Protein AF-0000000068181975 (afdb_homodimer)

Solvent-accessible surface area (backbone atoms only — not comparable to full-atom values): 15199 Å² total; per-residue (Å²): 90,36,29,46,34,54,64,49,58,54,38,69,69,38,95,75,46,58,63,50,40,53,53,47,54,70,70,46,64,70,88,37,48,29,32,37,22,67,40,51,20,50,53,52,24,56,45,62,68,45,66,89,53,69,68,34,52,51,50,52,51,51,52,49,44,42,51,65,58,80,29,51,95,26,59,44,53,44,32,65,66,21,18,56,40,22,18,51,39,43,36,54,27,42,74,73,74,51,67,51,55,70,67,58,33,44,53,49,12,41,25,39,66,67,71,19,28,38,32,32,81,60,59,79,74,52,60,90,57,80,54,54,75,40,42,45,76,63,64,66,70,77,123,93,35,28,46,34,53,63,49,58,52,38,69,70,38,95,75,48,59,63,51,39,53,51,48,54,70,70,46,64,70,89,38,49,28,32,37,21,66,41,52,20,51,52,53,23,56,46,61,69,44,65,90,51,70,65,34,52,52,50,52,51,51,52,50,44,42,51,65,57,80,28,49,95,26,60,44,55,45,31,63,64,21,18,56,40,20,18,51,40,42,35,53,28,43,73,72,75,51,67,53,56,68,67,60,33,46,53,50,12,42,25,41,65,68,71,18,27,38,33,30,80,61,60,80,74,53,62,90,58,79,54,54,76,40,41,45,76,64,66,66,71,76,123

Foldseek 3Di:
DEEEALVLVVQVLDPDHDPLSVVLVVPDDLVQYAYEVLSLVVQLVVLVPDDDDDVSVVSNVVSVCCDVPSCPVRYFYQDPQLVVLLVVQQVVCVVVPRGADSSLSSRLSRCVSVQHAYEDCCVVRCPPSPHHYDDSNPPPPPD/DEEEALVLVVQVLDPDHDPLSVVLVVVDDLVQYAYEVLSLVVQLVVLVVDDDDDVSVVSNVVSVCCDVPSCPVRYFYQDPQLVVLLVVQQVVCVVVPRGADSSLSSRLSRCVSVQHAYEDCCVVRCPPSPHHYDDSNPPPPPD

pLDDT: mean 95.95, std 9.97, range [30.89, 98.94]

Secondary structure (DSSP, 8-state):
-EEEPHHHHHHHTSSS--HHHHHHHHTS-GGGEEEEHHHHHHHHHHHHTSPSSHHHHHHHHHHHHIIIIITTT-EE-B-HHHHHHHHHHHHHHHHTT----HHHHHHHHHHHHTT-EEE-S-GGGGTTSS--EE-TTT-----/-EEEPHHHHHHHTSSS--HHHHHHHHTS-GGGEEEEHHHHHHHHHHHHTSPSSHHHHHHHHHHHHIIIIITTT-EE-B-HHHHHHHHHHHHHHHHTT----HHHHHHHHHHHHTT-EEE-S-GGGGTTSS--EE-TTT-----

Radius of gyration: 20.16 Å; Cα contacts (8 Å, |Δi|>4): 461; chains: 2; bounding box: 39×73×45 Å

Organism: Nitrosomonas europaea (strain ATCC 19718 / CIP 103999 / KCTC 2705 / NBRC 14298) (NCBI:txid228410)

Nearest PDB structures (foldseek):
  2h1o-assembly1_A  TM=9.205E-01  e=4.846E-13  Neisseria gonorrhoeae
  2h1c-assembly1_A  TM=8.789E-01  e=8.574E-12  Neisseria gonorrhoeae
  5ecw-assembly1_A  TM=8.690E-01  e=8.539E-08  Shigella flexneri
  5ecw-assembly1_B  TM=8.180E-01  e=2.454E-07  Shigella flexneri
  3dbo-assembly1_B  TM=7.583E-01  e=5.176E-06  Mycobacterium tuberculosis H37Rv

InterPro domains:
  IPR002716 PIN domain [PF01850] (2-122)
  IPR022907 VapC family [MF_00265] (2-136)
  IPR029060 PIN-like domain supe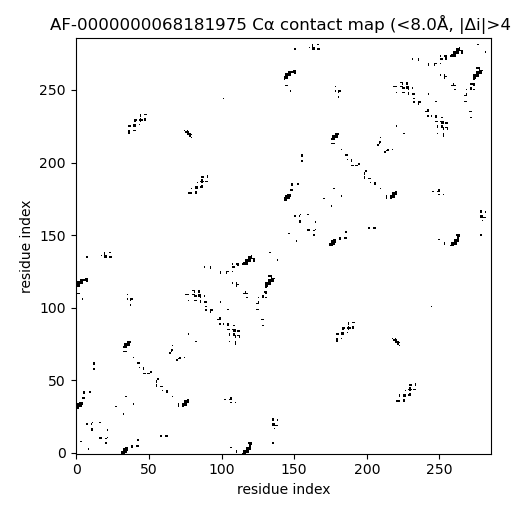rfamily [SSF88723] (1-137)
  IPR050556 Type II toxin-antitoxin system RNase [PTHR33653] (1-133)

Sequence (286 aa):
MIVLDTNVLSEILRPVPDTQVLVWLAAQPRSVLFTTTVTRAELFYGVRLLPDGQRQTALLDAIQSIFDQDLAGHVLNFDSTAADTYAKIAASRKAVGKPISQFDAMIAAMAKSKGASLATRNLKDFVDCGIDLVNPWSTSYLKMIVLDTNVLSEILRPVPDTQVLVWLAAQPRSVLFTTTVTRAELFYGVRLLPDGQRQTALLDAIQSIFDQDLAGHVLNFDSTAADTYAKIAASRKAVGKPISQFDAMIAAMAKSKGASLATRNLKDFVDCGIDLVNPWSTSYLK

Structure (mmCIF, N/CA/C/O backbone):
data_AF-0000000068181975-model_v1
#
loop_
_entity.id
_entity.type
_entity.pdbx_description
1 polymer 'Ribonuclease VapC'
#
loop_
_atom_site.group_PDB
_atom_site.id
_atom_site.type_symbol
_atom_site.label_atom_id
_atom_site.label_alt_id
_atom_site.label_comp_id
_atom_site.label_asym_id
_atom_site.label_entity_id
_atom_site.label_seq_id
_atom_site.pdbx_PDB_ins_code
_atom_site.Cartn_x
_atom_site.Cartn_y
_atom_site.Cartn_z
_atom_site.occupancy
_atom_site.B_iso_or_equiv
_atom_site.auth_seq_id
_atom_site.auth_comp_id
_atom_site.auth_asym_id
_atom_site.auth_atom_id
_atom_site.pdbx_PDB_model_num
ATOM 1 N N . MET A 1 1 ? 0.29 19.672 -8.758 1 98 1 MET A N 1
ATOM 2 C CA . MET A 1 1 ? -0.287 18.781 -7.754 1 98 1 MET A CA 1
ATOM 3 C C . MET A 1 1 ? 0.694 18.531 -6.609 1 98 1 MET A C 1
ATOM 5 O O . MET A 1 1 ? 1.892 18.359 -6.84 1 98 1 MET A O 1
ATOM 9 N N . ILE A 1 2 ? 0.26 18.641 -5.402 1 98.69 2 ILE A N 1
ATOM 10 C CA . ILE A 1 2 ? 1.058 18.375 -4.211 1 98.69 2 ILE A CA 1
ATOM 11 C C . ILE A 1 2 ? 0.396 17.266 -3.381 1 98.69 2 ILE A C 1
ATOM 13 O O . ILE A 1 2 ? -0.771 17.391 -3 1 98.69 2 ILE A O 1
ATOM 17 N N . VAL A 1 3 ? 1.141 16.203 -3.145 1 98.88 3 VAL A N 1
ATOM 18 C CA . VAL A 1 3 ? 0.652 15.117 -2.301 1 98.88 3 VAL A CA 1
ATOM 19 C C . VAL A 1 3 ? 1.068 15.359 -0.852 1 98.88 3 VAL A C 1
ATOM 21 O O . VAL A 1 3 ? 2.25 15.57 -0.565 1 98.88 3 VAL A O 1
ATOM 24 N N . LEU A 1 4 ? 0.107 15.406 0.006 1 98.81 4 LEU A N 1
ATOM 25 C CA . LEU A 1 4 ? 0.347 15.594 1.432 1 98.81 4 LEU A CA 1
ATOM 26 C C . LEU A 1 4 ? 0.679 14.273 2.109 1 98.81 4 LEU A C 1
ATOM 28 O O . LEU A 1 4 ? -0.136 13.344 2.105 1 98.81 4 LEU A O 1
ATOM 32 N N . ASP A 1 5 ? 1.827 14.172 2.705 1 98.5 5 ASP A N 1
ATOM 33 C CA . ASP A 1 5 ? 2.266 13 3.449 1 98.5 5 ASP A CA 1
ATOM 34 C C . ASP A 1 5 ? 1.549 12.898 4.793 1 98.5 5 ASP A C 1
ATOM 36 O O . ASP A 1 5 ? 0.833 13.82 5.191 1 98.5 5 ASP A O 1
ATOM 40 N N . THR A 1 6 ? 1.765 11.836 5.461 1 98.25 6 THR A N 1
ATOM 41 C CA . THR A 1 6 ? 1.071 11.539 6.711 1 98.25 6 THR A CA 1
ATOM 42 C C . THR A 1 6 ? 1.384 12.586 7.77 1 98.25 6 THR A C 1
ATOM 44 O O . THR A 1 6 ? 0.488 13.047 8.477 1 98.25 6 THR A O 1
ATOM 47 N N . ASN A 1 7 ? 2.604 12.984 7.859 1 97.62 7 ASN A N 1
ATOM 48 C CA . ASN A 1 7 ? 2.98 13.93 8.906 1 97.62 7 ASN A CA 1
ATOM 49 C C . ASN A 1 7 ? 2.295 15.281 8.711 1 97.62 7 ASN A C 1
ATOM 51 O O . ASN A 1 7 ? 2.01 15.984 9.68 1 97.62 7 ASN A O 1
ATOM 55 N N . VAL A 1 8 ? 2.053 15.688 7.488 1 98.19 8 VAL A N 1
ATOM 56 C CA . VAL A 1 8 ? 1.392 16.969 7.23 1 98.19 8 VAL A CA 1
ATOM 57 C C . VAL A 1 8 ? -0.053 16.906 7.723 1 9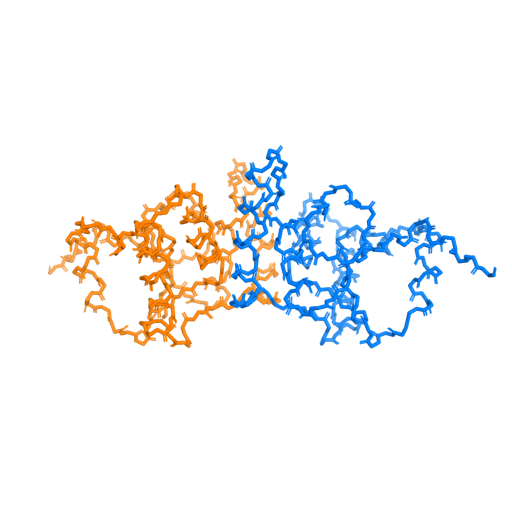8.19 8 VAL A C 1
ATOM 59 O O . VAL A 1 8 ? -0.508 17.797 8.438 1 98.19 8 VAL A O 1
ATOM 62 N N . LEU A 1 9 ? -0.79 15.867 7.371 1 98.38 9 LEU A N 1
ATOM 63 C CA . LEU A 1 9 ? -2.18 15.727 7.797 1 98.38 9 LEU A CA 1
ATOM 64 C C . LEU A 1 9 ? -2.268 15.523 9.305 1 98.38 9 LEU A C 1
ATOM 66 O O . LEU A 1 9 ? -3.182 16.047 9.953 1 98.38 9 LEU A O 1
ATOM 70 N N . SER A 1 10 ? -1.327 14.766 9.828 1 97.94 10 SER A N 1
ATOM 71 C CA . SER A 1 10 ? -1.303 14.562 11.273 1 97.94 10 SER A CA 1
ATOM 72 C C . SER A 1 10 ? -1.101 15.883 12.008 1 97.94 10 SER A C 1
ATOM 74 O O . SER A 1 10 ? -1.631 16.078 13.109 1 97.94 10 SER A O 1
ATOM 76 N N . GLU A 1 11 ? -0.29 16.75 11.414 1 97.62 11 GLU A N 1
ATOM 77 C CA . GLU A 1 11 ? -0.036 18.031 12.039 1 97.62 11 GLU A CA 1
ATOM 78 C C . GLU A 1 11 ? -1.325 18.844 12.188 1 97.62 11 GLU A C 1
ATOM 80 O O . GLU A 1 11 ? -1.564 19.453 13.234 1 97.62 11 GLU A O 1
ATOM 85 N N . ILE A 1 12 ? -2.184 18.812 11.18 1 95.56 12 ILE A N 1
ATOM 86 C CA . ILE A 1 12 ? -3.426 19.578 11.18 1 95.56 12 ILE A CA 1
ATOM 87 C C . ILE A 1 12 ? -4.363 19.047 12.258 1 95.56 12 ILE A C 1
ATOM 89 O O . ILE A 1 12 ? -5.207 19.781 12.773 1 95.56 12 ILE A O 1
ATOM 93 N N . LEU A 1 13 ? -4.215 17.75 12.656 1 95.94 13 LEU A N 1
ATOM 94 C CA . LEU A 1 13 ? -5.098 17.094 13.602 1 95.94 13 LEU A CA 1
ATOM 95 C C . LEU A 1 13 ? -4.648 17.359 15.039 1 95.94 13 LEU A C 1
ATOM 97 O O . LEU A 1 13 ? -5.355 17.016 15.984 1 95.94 13 LEU A O 1
ATOM 101 N N . ARG A 1 14 ? -3.531 18.016 15.156 1 95.94 14 ARG A N 1
ATOM 102 C CA . ARG A 1 14 ? -3.051 18.328 16.5 1 95.94 14 ARG A CA 1
ATOM 103 C C . ARG A 1 14 ? -3.908 19.406 17.156 1 95.94 14 ARG A C 1
ATOM 105 O O . ARG A 1 14 ? -4.441 20.281 16.469 1 95.94 14 ARG A O 1
ATOM 112 N N . PRO A 1 15 ? -3.934 19.359 18.484 1 95.06 15 PRO A N 1
ATOM 113 C CA . PRO A 1 15 ? -4.672 20.422 19.188 1 95.06 15 PRO A CA 1
ATOM 114 C C . PRO A 1 15 ? -4.137 21.812 18.875 1 95.06 15 PRO A C 1
ATOM 116 O O . PRO A 1 15 ? -4.914 22.75 18.719 1 95.06 15 PRO A O 1
ATOM 119 N N . VAL A 1 16 ? -2.83 21.891 18.797 1 97.12 16 VAL A N 1
ATOM 120 C CA . VAL A 1 16 ? -2.148 23.125 18.406 1 97.12 16 VAL A CA 1
ATOM 121 C C . VAL A 1 16 ? -1.185 22.859 17.266 1 97.12 16 VAL A C 1
ATOM 123 O O . VAL A 1 16 ? -0.009 22.547 17.484 1 97.12 16 VAL A O 1
ATOM 126 N N . PRO A 1 17 ? -1.681 23.031 16.094 1 97.69 17 PRO A N 1
ATOM 127 C CA . PRO A 1 17 ? -0.835 22.734 14.938 1 97.69 17 PRO A CA 1
ATOM 128 C C . PRO A 1 17 ? 0.291 23.75 14.766 1 97.69 17 PRO A C 1
ATOM 130 O O . PRO A 1 17 ? 0.192 24.891 15.25 1 97.69 17 PRO A O 1
ATOM 133 N N . ASP A 1 18 ? 1.298 23.359 14.156 1 97.69 18 ASP A N 1
ATOM 134 C CA . ASP A 1 18 ? 2.41 24.25 13.82 1 97.69 18 ASP A CA 1
ATOM 135 C C . ASP A 1 18 ? 1.952 25.391 12.906 1 97.69 18 ASP A C 1
ATOM 137 O O . ASP A 1 18 ? 1.333 25.141 11.875 1 97.69 18 ASP A O 1
ATOM 141 N N . THR A 1 19 ? 2.271 26.562 13.219 1 96.31 19 THR A N 1
ATOM 142 C CA . THR A 1 19 ? 1.793 27.75 12.508 1 96.31 19 THR A CA 1
ATOM 143 C C . THR A 1 19 ? 2.357 27.781 11.086 1 96.31 19 THR A C 1
ATOM 145 O O . THR A 1 19 ? 1.671 28.203 10.156 1 96.31 19 THR A O 1
ATOM 148 N N . GLN A 1 20 ? 3.559 27.391 10.898 1 96.44 20 GLN A N 1
ATOM 149 C CA . GLN A 1 20 ? 4.18 27.406 9.578 1 96.44 20 GLN A CA 1
ATOM 150 C C . GLN A 1 20 ? 3.453 26.453 8.617 1 96.44 20 GLN A C 1
ATOM 152 O O . GLN A 1 20 ? 3.271 26.781 7.445 1 96.44 20 GLN A O 1
ATOM 157 N N . VAL A 1 21 ? 3.078 25.312 9.125 1 97.94 21 VAL A N 1
ATOM 158 C CA . VAL A 1 21 ? 2.357 24.344 8.312 1 97.94 21 VAL A CA 1
ATOM 159 C C . VAL A 1 21 ? 1.005 24.922 7.898 1 97.94 21 VAL A C 1
ATOM 161 O O . VAL A 1 21 ? 0.606 24.812 6.734 1 97.94 21 VAL A O 1
ATOM 164 N N . LEU A 1 22 ? 0.313 25.547 8.859 1 96.81 22 LEU A N 1
ATOM 165 C CA . LEU A 1 22 ? -0.994 26.125 8.57 1 96.81 22 LEU A CA 1
ATOM 166 C C . LEU A 1 22 ? -0.879 27.234 7.52 1 96.81 22 LEU A C 1
ATOM 168 O O . LEU A 1 22 ? -1.7 27.312 6.605 1 96.81 22 LEU A O 1
ATOM 172 N N . VAL A 1 23 ? 0.101 28.062 7.672 1 96.25 23 VAL A N 1
ATOM 173 C CA . VAL A 1 23 ? 0.326 29.156 6.734 1 96.25 23 VAL A CA 1
ATOM 174 C C . VAL A 1 23 ? 0.633 28.594 5.348 1 96.25 23 VAL A C 1
ATOM 176 O O . VAL A 1 23 ? 0.091 29.062 4.348 1 96.25 23 VAL A O 1
ATOM 179 N N . TRP A 1 24 ? 1.482 27.609 5.309 1 97.31 24 TRP A N 1
ATOM 180 C CA . TRP A 1 24 ? 1.849 27 4.035 1 97.31 24 TRP A CA 1
ATOM 181 C C . TRP A 1 24 ? 0.626 26.391 3.35 1 97.31 24 TRP A C 1
ATOM 183 O O . TRP A 1 24 ? 0.418 26.594 2.15 1 97.31 24 TRP A O 1
ATOM 193 N N . LEU A 1 25 ? -0.158 25.672 4.121 1 97.06 25 LEU A N 1
ATOM 194 C CA . LEU A 1 25 ? -1.354 25.047 3.568 1 97.06 25 LEU A CA 1
ATOM 195 C C . LEU A 1 25 ? -2.326 26.094 3.041 1 97.06 25 LEU A C 1
ATOM 197 O O . LEU A 1 25 ? -2.904 25.922 1.966 1 97.06 25 LEU A O 1
ATOM 201 N N . ALA A 1 26 ? -2.471 27.156 3.785 1 95.75 26 ALA A N 1
ATOM 202 C CA . ALA A 1 26 ? -3.42 28.203 3.43 1 95.75 26 ALA A CA 1
ATOM 203 C C . ALA A 1 26 ? -2.998 28.906 2.145 1 95.75 26 ALA A C 1
ATOM 205 O O . ALA A 1 26 ? -3.832 29.5 1.451 1 95.75 26 ALA A O 1
ATOM 206 N N . ALA A 1 27 ? -1.752 28.812 1.861 1 96.19 27 ALA A N 1
ATOM 207 C CA . ALA A 1 27 ? -1.213 29.484 0.686 1 96.19 27 ALA A CA 1
ATOM 208 C C . ALA A 1 27 ? -1.429 28.656 -0.576 1 96.19 27 ALA A C 1
ATOM 210 O O . ALA A 1 27 ? -1.242 29.156 -1.69 1 96.19 27 ALA A O 1
ATOM 211 N N . GLN A 1 28 ? -1.795 27.375 -0.428 1 97.19 28 GLN A N 1
ATOM 212 C CA . GLN A 1 28 ? -2.006 26.516 -1.581 1 97.19 28 GLN A CA 1
ATOM 213 C C . GLN A 1 28 ? -3.463 26.531 -2.033 1 97.19 28 GLN A C 1
ATOM 215 O O . GLN A 1 28 ? -4.375 26.484 -1.208 1 97.19 28 GLN A O 1
ATOM 220 N N . PRO A 1 29 ? -3.682 26.672 -3.346 1 97.19 29 PRO A N 1
ATOM 221 C CA . PRO A 1 29 ? -5.047 26.375 -3.785 1 97.19 29 PRO A CA 1
ATOM 222 C C . PRO A 1 29 ? -5.488 24.953 -3.412 1 97.19 29 PRO A C 1
ATOM 224 O O . PRO A 1 29 ? -4.719 24 -3.562 1 97.19 29 PRO A O 1
ATOM 227 N N . ARG A 1 30 ? -6.711 24.781 -2.936 1 95.88 30 ARG A N 1
ATOM 228 C CA . ARG A 1 30 ? -7.23 23.469 -2.52 1 95.88 30 ARG A CA 1
ATOM 229 C C . ARG A 1 30 ? -7.172 22.469 -3.666 1 95.88 30 ARG A C 1
ATOM 231 O O . ARG A 1 30 ? -6.977 21.281 -3.439 1 95.88 30 ARG A O 1
ATOM 238 N N . SER A 1 31 ? -7.27 23 -4.852 1 97.69 31 SER A N 1
ATOM 239 C CA . SER A 1 31 ? -7.379 22.141 -6.031 1 97.69 31 SER A CA 1
ATOM 240 C C . SER A 1 31 ? -6.07 21.406 -6.309 1 97.69 31 SER A C 1
ATOM 242 O O . SER A 1 31 ? -6.051 20.422 -7.055 1 97.69 31 SER A O 1
ATOM 244 N N . VAL A 1 32 ? -4.973 21.844 -5.758 1 98.31 32 VAL A N 1
ATOM 245 C CA . VAL A 1 32 ? -3.693 21.234 -6.086 1 98.31 32 VAL A CA 1
ATOM 246 C C . VAL A 1 32 ? -3.275 20.281 -4.965 1 98.31 32 VAL A C 1
ATOM 248 O O . VAL A 1 32 ? -2.264 19.578 -5.078 1 98.31 32 VAL A O 1
ATOM 251 N N . LEU A 1 33 ? -4.004 20.234 -3.84 1 98.62 33 LEU A N 1
ATOM 252 C CA . LEU A 1 33 ? -3.66 19.422 -2.68 1 98.62 33 LEU A CA 1
ATOM 253 C C . LEU A 1 33 ? -4.305 18.047 -2.771 1 98.62 33 LEU A C 1
ATOM 255 O O . LEU A 1 33 ? -5.52 17.938 -2.939 1 98.62 33 LEU A O 1
ATOM 259 N N . PHE A 1 34 ? -3.518 17.062 -2.711 1 98.88 34 PHE A N 1
ATOM 260 C CA . PHE A 1 34 ? -3.943 15.672 -2.754 1 98.88 34 PHE A CA 1
ATOM 261 C C . PHE A 1 34 ? -3.307 14.875 -1.62 1 98.88 34 PHE A C 1
ATOM 263 O O . PHE A 1 34 ? -2.367 15.344 -0.975 1 98.88 34 PHE A O 1
ATOM 270 N N . THR A 1 35 ? -3.812 13.781 -1.329 1 98.88 35 THR A N 1
ATOM 271 C CA . THR A 1 35 ? -3.182 12.773 -0.482 1 98.88 35 THR A CA 1
ATOM 272 C C . THR A 1 35 ? -3.393 11.375 -1.055 1 98.88 35 THR A C 1
ATOM 274 O O . THR A 1 35 ? -3.748 11.227 -2.227 1 98.88 35 THR A O 1
ATOM 277 N N . THR A 1 36 ? -3.033 10.352 -0.258 1 98.94 36 THR A N 1
ATOM 278 C CA . THR A 1 36 ? -3.072 9 -0.806 1 98.94 36 THR A CA 1
ATOM 279 C C . THR A 1 36 ? -3.912 8.086 0.078 1 98.94 36 THR A C 1
ATOM 281 O O . THR A 1 36 ? -4.102 8.359 1.265 1 98.94 36 THR A O 1
ATOM 284 N N . THR A 1 37 ? -4.352 7.004 -0.499 1 98.94 37 THR A N 1
ATOM 285 C CA . THR A 1 37 ? -5.07 5.992 0.263 1 98.94 37 THR A CA 1
ATOM 286 C C . THR A 1 37 ? -4.148 5.324 1.278 1 98.94 37 THR A C 1
ATOM 288 O O . THR A 1 37 ? -4.602 4.855 2.324 1 98.94 37 THR A O 1
ATOM 291 N N . VAL A 1 38 ? -2.859 5.32 1.031 1 98.94 38 VAL A N 1
ATOM 292 C CA . VAL A 1 38 ? -1.898 4.793 1.996 1 98.94 38 VAL A CA 1
ATOM 293 C C . VAL A 1 38 ? -1.848 5.703 3.221 1 98.94 38 VAL A C 1
ATOM 295 O O . VAL A 1 38 ? -1.861 5.227 4.359 1 98.94 38 VAL A O 1
ATOM 298 N N . THR A 1 39 ? -1.83 7.043 3.008 1 98.81 39 THR A N 1
ATOM 299 C CA . THR A 1 39 ? -1.896 8 4.105 1 98.81 39 THR A CA 1
ATOM 300 C C . THR A 1 39 ? -3.186 7.828 4.898 1 98.81 39 THR A C 1
ATOM 302 O O . THR A 1 39 ? -3.17 7.848 6.133 1 98.81 39 THR A O 1
ATOM 305 N N . ARG A 1 40 ? -4.289 7.637 4.188 1 98.88 40 ARG A N 1
ATOM 306 C CA . ARG A 1 40 ? -5.574 7.395 4.828 1 98.88 40 ARG A CA 1
ATOM 307 C C . ARG A 1 40 ? -5.52 6.164 5.727 1 98.88 40 ARG A C 1
ATOM 309 O O . ARG A 1 40 ? -5.934 6.219 6.887 1 98.88 40 ARG A O 1
ATOM 316 N N . ALA A 1 41 ? -4.973 5.059 5.215 1 98.94 41 ALA A N 1
ATOM 317 C CA . ALA A 1 41 ? -4.836 3.816 5.973 1 98.94 41 ALA A CA 1
ATOM 318 C C . ALA A 1 41 ? -4.02 4.039 7.242 1 98.94 41 ALA A C 1
ATOM 320 O O . ALA A 1 41 ? -4.395 3.566 8.32 1 98.94 41 ALA A O 1
ATOM 321 N N . GLU A 1 42 ? -2.955 4.75 7.109 1 98.69 42 GLU A N 1
ATOM 322 C CA . GLU A 1 42 ? -2.047 5.008 8.227 1 98.69 42 GLU A CA 1
ATOM 323 C C . GLU A 1 42 ? -2.73 5.828 9.312 1 98.69 42 GLU A C 1
ATOM 325 O O . GLU A 1 42 ? -2.605 5.52 10.5 1 98.69 42 GLU A O 1
ATOM 330 N N . LEU A 1 43 ? -3.424 6.848 8.938 1 98.69 43 LEU A N 1
ATOM 331 C CA . LEU A 1 43 ? -4.07 7.734 9.898 1 98.69 43 LEU A CA 1
ATOM 332 C C . LEU A 1 43 ? -5.168 7 10.664 1 98.69 43 LEU A C 1
ATOM 334 O O . LEU A 1 43 ? -5.219 7.059 11.898 1 98.69 43 LEU A O 1
ATOM 338 N N . PHE A 1 44 ? -6.027 6.301 9.906 1 98.81 44 PHE A N 1
ATOM 339 C CA . PHE A 1 44 ? -7.105 5.578 10.57 1 98.81 44 PHE A CA 1
ATOM 340 C C . PHE A 1 44 ? -6.547 4.465 11.453 1 98.81 44 PHE A C 1
ATOM 342 O O . PHE A 1 44 ? -7.043 4.234 12.555 1 98.81 44 PHE A O 1
ATOM 349 N N . TYR A 1 45 ? -5.555 3.773 11.039 1 98.81 45 TYR A N 1
ATOM 350 C CA . TYR A 1 45 ? -4.898 2.766 11.867 1 98.81 45 TYR A CA 1
ATOM 351 C C . TYR A 1 45 ? -4.367 3.377 13.156 1 98.81 45 TYR A C 1
ATOM 353 O O . TYR A 1 45 ? -4.605 2.848 14.242 1 98.81 45 TYR A O 1
ATOM 361 N N . GLY A 1 46 ? -3.662 4.477 13.031 1 98.06 46 GLY A N 1
ATOM 362 C CA . GLY A 1 46 ? -3.086 5.145 14.188 1 98.06 46 GLY A CA 1
ATOM 363 C C . GLY A 1 46 ? -4.117 5.512 15.234 1 98.06 46 GLY A C 1
ATOM 364 O O . GLY A 1 46 ? -3.887 5.316 16.438 1 98.06 46 GLY A O 1
ATOM 365 N N . VAL A 1 47 ? -5.195 6.016 14.828 1 98 47 VAL A N 1
ATOM 366 C CA . VAL A 1 47 ? -6.227 6.453 15.758 1 98 47 VAL A CA 1
ATOM 367 C C . VAL A 1 47 ? -6.848 5.246 16.453 1 98 47 VAL A C 1
ATOM 369 O O . VAL A 1 47 ? -7.199 5.312 17.625 1 98 47 VAL A O 1
ATOM 372 N N . ARG A 1 48 ? -6.969 4.137 15.727 1 98 48 ARG A N 1
ATOM 373 C CA . ARG A 1 48 ? -7.598 2.939 16.281 1 98 48 ARG A CA 1
ATOM 374 C C . ARG A 1 48 ? -6.73 2.307 17.359 1 98 48 ARG A C 1
ATOM 376 O O . ARG A 1 48 ? -7.195 1.457 18.125 1 98 48 ARG A O 1
ATOM 383 N N . LEU A 1 49 ? -5.445 2.674 17.391 1 97.5 49 LEU A N 1
ATOM 384 C CA . LEU A 1 49 ? -4.543 2.146 18.406 1 97.5 49 LEU A CA 1
ATOM 385 C C . LEU A 1 49 ? -4.734 2.873 19.734 1 97.5 49 LEU A C 1
ATOM 387 O O . LEU A 1 49 ? -4.254 2.416 20.781 1 97.5 49 LEU A O 1
ATOM 391 N N . LEU A 1 50 ? -5.406 4.055 19.688 1 96.81 50 LEU A N 1
ATOM 392 C CA . LEU A 1 50 ? -5.676 4.793 20.922 1 96.81 50 LEU A CA 1
ATOM 393 C C . LEU A 1 50 ? -6.703 4.066 21.781 1 96.81 50 LEU A C 1
ATOM 395 O O . LEU A 1 50 ? -7.551 3.336 21.266 1 96.81 50 LEU A O 1
ATOM 399 N N . PRO A 1 51 ? -6.633 4.281 23.125 1 95.75 51 PRO A N 1
ATOM 400 C CA . PRO A 1 51 ? -7.688 3.717 23.969 1 95.75 51 PRO A CA 1
ATOM 401 C C . PRO A 1 51 ? -9.086 4.188 23.562 1 95.75 51 PRO A C 1
ATOM 403 O O . PRO A 1 51 ? -9.258 5.336 23.156 1 95.75 51 PRO A O 1
ATOM 406 N N . ASP A 1 52 ? -9.945 3.223 23.828 1 94.31 52 ASP A N 1
ATOM 407 C CA . ASP A 1 52 ? -11.336 3.58 23.562 1 94.31 52 ASP A CA 1
ATOM 408 C C . ASP A 1 52 ? -11.766 4.781 24.406 1 94.31 52 ASP A C 1
ATOM 410 O O . ASP A 1 52 ? -11.406 4.883 25.578 1 94.31 52 ASP A O 1
ATOM 414 N N . GLY A 1 53 ? -12.492 5.73 23.781 1 96.19 53 GLY A N 1
ATOM 415 C CA . GLY A 1 53 ? -12.984 6.898 24.5 1 96.19 53 GLY A CA 1
ATOM 416 C C . GLY A 1 53 ? -13.305 8.062 23.578 1 96.19 53 GLY A C 1
ATOM 417 O O . GLY A 1 53 ? -13.289 7.922 22.359 1 96.19 53 GLY A O 1
ATOM 418 N N . GLN A 1 54 ? -13.625 9.109 24.141 1 96.5 54 GLN A N 1
ATOM 419 C CA . GLN A 1 54 ? -14.078 10.305 23.438 1 96.5 54 GLN A CA 1
ATOM 420 C C . GLN A 1 54 ? -12.984 10.852 22.531 1 96.5 54 GLN A C 1
ATOM 422 O O . GLN A 1 54 ? -13.266 11.328 21.422 1 96.5 54 GLN A O 1
ATOM 427 N N . ARG A 1 55 ? -11.805 10.734 23 1 95.56 55 ARG A N 1
ATOM 428 C CA . ARG A 1 55 ? -10.695 11.258 22.203 1 95.56 55 ARG A CA 1
ATOM 429 C C . ARG A 1 55 ? -10.547 10.469 20.891 1 95.56 55 ARG A C 1
ATOM 431 O O . ARG A 1 55 ? -10.391 11.062 19.828 1 95.56 55 ARG A O 1
ATOM 438 N N . GLN A 1 56 ? -10.547 9.188 20.984 1 97.25 56 GLN A N 1
ATOM 439 C CA . GLN A 1 56 ? -10.445 8.352 19.781 1 97.25 56 GLN A CA 1
ATOM 440 C C . GLN A 1 56 ? -11.578 8.641 18.812 1 97.25 56 GLN A C 1
ATOM 442 O O . GLN A 1 56 ? -11.344 8.812 17.609 1 97.25 56 GLN A O 1
ATOM 447 N N . THR A 1 57 ? -12.75 8.734 19.328 1 97.75 57 THR A N 1
ATOM 448 C CA . THR A 1 57 ? -13.93 8.977 18.5 1 97.75 57 THR A CA 1
ATOM 449 C C . THR A 1 57 ? -13.844 10.336 17.812 1 97.75 57 THR A C 1
ATOM 451 O O . THR A 1 57 ? -14.133 10.453 16.625 1 97.75 57 THR A O 1
ATOM 454 N N . ALA A 1 58 ? -13.438 11.289 18.531 1 97.44 58 ALA A N 1
ATOM 455 C CA . ALA A 1 58 ? -13.312 12.641 17.984 1 97.44 58 ALA A CA 1
ATOM 456 C C . ALA A 1 58 ? -12.266 12.688 16.875 1 97.44 58 ALA A C 1
ATOM 458 O O . ALA A 1 58 ? -12.461 13.344 15.844 1 97.44 58 ALA A O 1
ATOM 459 N N . LEU A 1 59 ? -11.195 12.016 17.094 1 97.88 59 LEU A N 1
ATOM 460 C CA . LEU A 1 59 ? -10.133 11.984 16.094 1 97.88 59 LEU A CA 1
ATOM 461 C C . LEU A 1 59 ? -10.57 11.219 14.859 1 97.88 59 LEU A C 1
ATOM 463 O O . LEU A 1 59 ? -10.266 11.617 13.734 1 97.88 59 LEU A O 1
ATOM 467 N N . LEU A 1 60 ? -11.266 10.102 15.047 1 98.19 60 LEU A N 1
ATOM 468 C 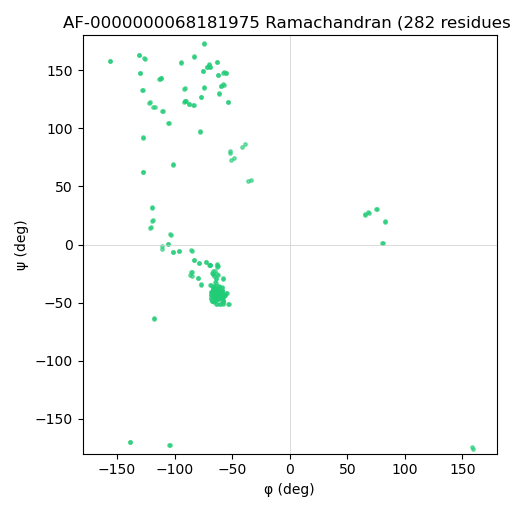CA . LEU A 1 60 ? -11.812 9.352 13.922 1 98.19 60 LEU A CA 1
ATOM 469 C C . LEU A 1 60 ? -12.734 10.227 13.086 1 98.19 60 LEU A C 1
ATOM 471 O O . LEU A 1 60 ? -12.641 10.25 11.852 1 98.19 60 LEU A O 1
ATOM 475 N N . ASP A 1 61 ? -13.555 10.992 13.758 1 98.12 61 ASP A N 1
ATOM 476 C CA . ASP A 1 61 ? -14.484 11.883 13.078 1 98.12 61 ASP A CA 1
ATOM 477 C C . ASP A 1 61 ? -13.742 12.992 12.328 1 98.12 61 ASP A C 1
ATOM 479 O O . ASP A 1 61 ? -14.117 13.344 11.203 1 98.12 61 ASP A O 1
ATOM 483 N N . ALA A 1 62 ? -12.766 13.547 12.906 1 98.06 62 ALA A N 1
ATOM 484 C CA . ALA A 1 62 ? -11.977 14.609 12.289 1 98.06 62 ALA A CA 1
ATOM 485 C C . ALA A 1 62 ? -11.258 14.109 11.039 1 98.06 62 ALA A C 1
ATOM 487 O O . ALA A 1 62 ? -11.258 14.781 10 1 98.06 62 ALA A O 1
ATOM 488 N N . ILE A 1 63 ? -10.688 12.938 11.148 1 98.62 63 ILE A N 1
ATOM 489 C CA . ILE A 1 63 ? -10 12.336 10.008 1 98.62 63 ILE A CA 1
ATOM 490 C C . ILE A 1 63 ? -11 12.07 8.891 1 98.62 63 ILE A C 1
ATOM 492 O O . ILE A 1 63 ? -10.742 12.391 7.727 1 98.62 63 ILE A O 1
ATOM 496 N N . GLN A 1 64 ? -12.102 11.492 9.258 1 98.31 64 GLN A N 1
ATOM 497 C CA . GLN A 1 64 ? -13.141 11.242 8.266 1 98.31 64 GLN A CA 1
ATOM 498 C C . GLN A 1 64 ? -13.539 12.531 7.555 1 98.31 64 GLN A C 1
ATOM 500 O O . GLN A 1 64 ? -13.719 12.539 6.332 1 98.31 64 GLN A O 1
ATOM 505 N N . SER A 1 65 ? -13.664 13.602 8.281 1 97.62 65 SER A N 1
ATOM 506 C CA . SER A 1 65 ? -14.062 14.891 7.723 1 97.62 65 SER A CA 1
ATOM 507 C C . SER A 1 65 ? -13.008 15.43 6.762 1 97.62 65 SER A C 1
ATOM 509 O O . SER A 1 65 ? -13.344 15.984 5.715 1 97.62 65 SER A O 1
ATOM 511 N N . ILE A 1 66 ? -11.766 15.234 7.09 1 97.56 66 ILE A N 1
ATOM 512 C CA . ILE A 1 66 ? -10.68 15.68 6.219 1 97.56 66 ILE A CA 1
ATOM 513 C C . ILE A 1 66 ? -10.805 14.992 4.859 1 97.56 66 ILE A C 1
ATOM 515 O O . ILE A 1 66 ? -10.781 15.656 3.818 1 97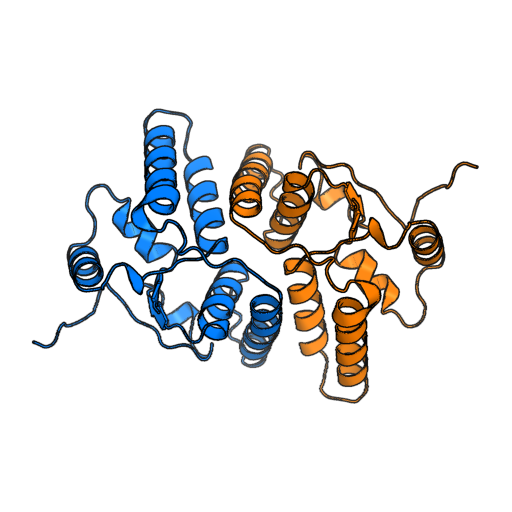.56 66 ILE A O 1
ATOM 519 N N . PHE A 1 67 ? -11.016 13.727 4.801 1 98.38 67 PHE A N 1
ATOM 520 C CA . PHE A 1 67 ? -11.023 12.961 3.557 1 98.38 67 PHE A CA 1
ATOM 521 C C . PHE A 1 67 ? -12.336 13.18 2.803 1 98.38 67 PHE A C 1
ATOM 523 O O . PHE A 1 67 ? -12.344 13.219 1.57 1 98.38 67 PHE A O 1
ATOM 530 N N . ASP A 1 68 ? -13.414 13.344 3.547 1 96.69 68 ASP A N 1
ATOM 531 C CA . ASP A 1 68 ? -14.734 13.406 2.914 1 96.69 68 ASP A CA 1
ATOM 532 C C . ASP A 1 68 ? -15.055 14.828 2.461 1 96.69 68 ASP A C 1
ATOM 534 O O . ASP A 1 68 ? -15.875 15.023 1.564 1 96.69 68 ASP A O 1
ATOM 538 N N . GLN A 1 69 ? -14.43 15.789 3.076 1 96.25 69 GLN A N 1
ATOM 539 C CA . GLN A 1 69 ? -14.758 17.172 2.771 1 96.25 69 GLN A CA 1
ATOM 540 C C . GLN A 1 69 ? -13.547 17.906 2.193 1 96.25 69 GLN A C 1
ATOM 542 O O . GLN A 1 69 ? -13.484 18.156 0.986 1 96.25 69 GLN A O 1
ATOM 547 N N . ASP A 1 70 ? -12.516 18.031 2.98 1 95.38 70 ASP A N 1
ATOM 548 C CA . ASP A 1 70 ? -11.367 18.844 2.588 1 95.38 70 ASP A CA 1
ATOM 549 C C . ASP A 1 70 ? -10.648 18.234 1.385 1 95.38 70 ASP A C 1
ATOM 551 O O . ASP A 1 70 ? -10.195 18.969 0.497 1 95.38 70 ASP A O 1
ATOM 555 N N . LEU A 1 71 ? -10.609 16.953 1.358 1 97.94 71 LEU A N 1
ATOM 556 C CA . LEU A 1 71 ? -9.852 16.281 0.303 1 97.94 71 LEU A CA 1
ATOM 557 C C . LEU A 1 71 ? -10.766 15.398 -0.543 1 97.94 71 LEU A C 1
ATOM 559 O O . LEU A 1 71 ? -10.297 14.445 -1.174 1 97.94 71 LEU A O 1
ATOM 563 N N . ALA A 1 72 ? -12.031 15.695 -0.5 1 97.19 72 ALA A N 1
ATOM 564 C CA . ALA A 1 72 ? -12.977 14.938 -1.312 1 97.19 72 ALA A CA 1
ATOM 565 C C . ALA A 1 72 ? -12.562 14.93 -2.779 1 97.19 72 ALA A C 1
ATOM 567 O O . ALA A 1 72 ? -12.359 15.984 -3.383 1 97.19 72 ALA A O 1
ATOM 568 N N . GLY A 1 73 ? -12.383 13.734 -3.344 1 97.75 73 GLY A N 1
ATOM 569 C CA . GLY A 1 73 ? -11.984 13.602 -4.738 1 97.75 73 GLY A CA 1
ATOM 570 C C . GLY A 1 73 ? -10.5 13.797 -4.953 1 97.75 73 GLY A C 1
ATOM 571 O O . GLY A 1 73 ? -10.016 13.742 -6.09 1 97.75 73 GLY A O 1
ATOM 572 N N . HIS A 1 74 ? -9.742 14.023 -3.891 1 98.69 74 HIS A N 1
ATOM 573 C CA . HIS A 1 74 ? -8.32 14.328 -3.986 1 98.69 74 HIS A CA 1
ATOM 574 C C . HIS A 1 74 ? -7.477 13.289 -3.252 1 98.69 74 HIS A C 1
ATOM 576 O O . HIS A 1 74 ? -6.457 13.625 -2.646 1 98.69 74 HIS A O 1
ATOM 582 N N . VAL A 1 75 ? -7.977 12.055 -3.234 1 98.88 75 VAL A N 1
ATOM 583 C CA . VAL A 1 75 ? -7.227 10.945 -2.645 1 98.88 75 VAL A CA 1
ATOM 584 C C . VAL A 1 75 ? -6.758 10 -3.744 1 98.88 75 VAL A C 1
ATOM 586 O O . VAL A 1 75 ? -7.578 9.383 -4.438 1 98.88 75 VAL A O 1
ATOM 589 N N . LEU A 1 76 ? -5.508 9.875 -3.953 1 98.88 76 LEU A N 1
ATOM 590 C CA . LEU A 1 76 ? -4.938 9.008 -4.98 1 98.88 76 LEU A CA 1
ATOM 591 C C . LEU A 1 76 ? -4.977 7.547 -4.539 1 98.88 76 LEU A C 1
ATOM 593 O O . LEU A 1 76 ? -4.523 7.211 -3.443 1 98.88 76 LEU A O 1
ATOM 597 N N . ASN A 1 77 ? -5.539 6.699 -5.367 1 98.88 77 ASN A N 1
ATOM 598 C CA . ASN A 1 77 ? -5.469 5.258 -5.145 1 98.88 77 ASN A CA 1
ATOM 599 C C . ASN A 1 77 ? -4.094 4.703 -5.5 1 98.88 77 ASN A C 1
ATOM 601 O O . ASN A 1 77 ? -3.4 5.25 -6.359 1 98.88 77 ASN A O 1
ATOM 605 N N . PHE A 1 78 ? -3.695 3.648 -4.797 1 98.94 78 PHE A N 1
ATOM 606 C CA . PHE A 1 78 ? -2.535 2.891 -5.25 1 98.94 78 PHE A CA 1
ATOM 607 C C . PHE A 1 78 ? -2.908 1.977 -6.414 1 98.94 78 PHE A C 1
ATOM 609 O O . PHE A 1 78 ? -3.393 0.862 -6.199 1 98.94 78 PHE A O 1
ATOM 616 N N . ASP A 1 79 ? -2.658 2.422 -7.613 1 98.81 79 ASP A N 1
ATOM 617 C CA . ASP A 1 79 ? -3.049 1.725 -8.836 1 98.81 79 ASP A CA 1
ATOM 618 C C . ASP A 1 79 ? -1.846 1.045 -9.484 1 98.81 79 ASP A C 1
ATOM 620 O O . ASP A 1 79 ? -0.764 0.989 -8.898 1 98.81 79 ASP A O 1
ATOM 624 N N . SER A 1 80 ? -2.061 0.506 -10.695 1 98.69 80 SER A N 1
ATOM 625 C CA . SER A 1 80 ? -1.026 -0.29 -11.352 1 98.69 80 SER A CA 1
ATOM 626 C C . SER A 1 80 ? 0.186 0.563 -11.703 1 98.69 80 SER A C 1
ATOM 628 O O . SER A 1 80 ? 1.327 0.115 -11.578 1 98.69 80 SER A O 1
ATOM 630 N N . THR A 1 81 ? -0.055 1.828 -12.125 1 98.75 81 THR A N 1
ATOM 631 C CA . THR A 1 81 ? 1.058 2.713 -12.453 1 98.75 81 THR A CA 1
ATOM 632 C C . THR A 1 81 ? 1.893 3.014 -11.211 1 98.75 81 THR A C 1
ATOM 634 O O . THR A 1 81 ? 3.123 2.98 -11.266 1 98.75 81 THR A O 1
ATOM 637 N N . ALA A 1 82 ? 1.219 3.256 -10.133 1 98.94 82 ALA A N 1
ATOM 638 C CA . ALA A 1 82 ? 1.919 3.475 -8.867 1 98.94 82 ALA A CA 1
ATOM 639 C C .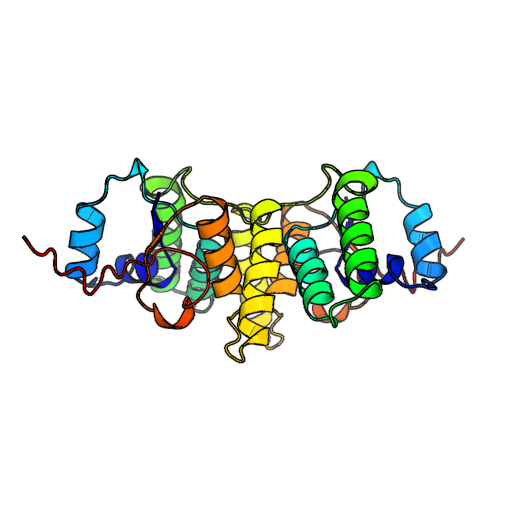 ALA A 1 82 ? 2.656 2.215 -8.422 1 98.94 82 ALA A C 1
ATOM 641 O O . ALA A 1 82 ? 3.773 2.291 -7.906 1 98.94 82 ALA A O 1
ATOM 642 N N . ALA A 1 83 ? 2.059 1.053 -8.602 1 98.94 83 ALA A N 1
ATOM 643 C CA . ALA A 1 83 ? 2.682 -0.215 -8.234 1 98.94 83 ALA A CA 1
ATOM 644 C C . ALA A 1 83 ? 3.994 -0.419 -8.984 1 98.94 83 ALA A C 1
ATOM 646 O O . ALA A 1 83 ? 5 -0.818 -8.391 1 98.94 83 ALA A O 1
ATOM 647 N N . ASP A 1 84 ? 3.986 -0.126 -10.273 1 98.81 84 ASP A N 1
ATOM 648 C CA . ASP A 1 84 ? 5.191 -0.269 -11.086 1 98.81 84 ASP A CA 1
ATOM 649 C C . ASP A 1 84 ? 6.266 0.731 -10.664 1 98.81 84 ASP A C 1
ATOM 651 O O . ASP A 1 84 ? 7.449 0.394 -10.609 1 98.81 84 ASP A O 1
ATOM 655 N N . THR A 1 85 ? 5.809 1.93 -10.398 1 98.94 85 THR A N 1
ATOM 656 C CA . THR A 1 85 ? 6.723 2.967 -9.938 1 98.94 85 THR A CA 1
ATOM 657 C C . THR A 1 85 ? 7.312 2.6 -8.578 1 98.94 85 THR A C 1
ATOM 659 O O . THR A 1 85 ? 8.5 2.818 -8.328 1 98.94 85 THR A O 1
ATOM 662 N N . TYR A 1 86 ? 6.504 2.018 -7.684 1 98.94 86 TYR A N 1
ATOM 663 C CA . TYR A 1 86 ? 6.961 1.514 -6.395 1 98.94 86 TYR A CA 1
ATOM 664 C C . TYR A 1 86 ? 8.133 0.553 -6.57 1 98.94 86 TYR A C 1
ATOM 666 O O . TYR A 1 86 ? 9.156 0.686 -5.898 1 98.94 86 TYR A O 1
ATOM 674 N N . ALA A 1 87 ? 7.941 -0.375 -7.418 1 98.88 87 ALA A N 1
ATOM 675 C CA . ALA A 1 87 ? 8.953 -1.408 -7.609 1 98.88 87 ALA A CA 1
ATOM 676 C C . ALA A 1 87 ? 10.289 -0.796 -8.031 1 98.88 87 ALA A C 1
ATOM 678 O O . ALA A 1 87 ? 11.344 -1.195 -7.531 1 98.88 87 ALA A O 1
ATOM 679 N N . LYS A 1 88 ? 10.211 0.195 -8.875 1 98.69 88 LYS A N 1
ATOM 680 C CA . LYS A 1 88 ? 11.414 0.864 -9.352 1 98.69 88 LYS A CA 1
ATOM 681 C C . LYS A 1 88 ? 12.086 1.645 -8.227 1 98.69 88 LYS A C 1
ATOM 683 O O . LYS A 1 88 ? 13.305 1.538 -8.031 1 98.69 88 LYS A O 1
ATOM 688 N N . ILE A 1 89 ? 11.32 2.381 -7.496 1 98.88 89 ILE A N 1
ATOM 689 C CA . ILE A 1 89 ? 11.852 3.205 -6.418 1 98.88 89 ILE A CA 1
ATOM 690 C C . ILE A 1 89 ? 12.469 2.312 -5.344 1 98.88 89 ILE A C 1
ATOM 692 O O . ILE A 1 89 ? 13.617 2.521 -4.938 1 98.88 89 ILE A O 1
ATOM 696 N N . ALA A 1 90 ? 11.742 1.313 -4.867 1 98.81 90 ALA A N 1
ATOM 697 C CA . ALA A 1 90 ? 12.18 0.453 -3.773 1 98.81 90 ALA A CA 1
ATOM 698 C C . ALA A 1 90 ? 13.445 -0.313 -4.152 1 98.81 90 ALA A C 1
ATOM 700 O O . ALA A 1 90 ? 14.375 -0.414 -3.354 1 98.81 90 ALA A O 1
ATOM 701 N N . ALA A 1 91 ? 13.484 -0.812 -5.367 1 98.56 91 ALA A N 1
ATOM 702 C CA . ALA A 1 91 ? 14.656 -1.562 -5.816 1 98.56 91 ALA A CA 1
ATOM 703 C C . ALA A 1 91 ? 15.883 -0.656 -5.926 1 98.56 91 ALA A C 1
ATOM 705 O O . ALA A 1 91 ? 16.984 -1.04 -5.52 1 98.56 91 ALA A O 1
ATOM 706 N N . SER A 1 92 ? 15.656 0.509 -6.508 1 98.12 92 SER A N 1
ATOM 707 C CA . SER A 1 92 ? 16.766 1.452 -6.664 1 98.12 92 SER A CA 1
ATOM 708 C C . SER A 1 92 ? 17.328 1.874 -5.312 1 98.12 92 SER A C 1
ATOM 710 O O . SER A 1 92 ? 18.547 1.935 -5.133 1 98.12 92 SER A O 1
ATOM 712 N N . ARG A 1 93 ? 16.469 2.172 -4.398 1 98.44 93 ARG A N 1
ATOM 713 C CA . ARG A 1 93 ? 16.891 2.584 -3.064 1 98.44 93 ARG A CA 1
ATOM 714 C C . ARG A 1 93 ? 17.625 1.455 -2.35 1 98.44 93 ARG A C 1
ATOM 716 O O . ARG A 1 93 ? 18.641 1.685 -1.702 1 98.44 93 ARG A O 1
ATOM 723 N N . LYS A 1 94 ? 17.125 0.266 -2.471 1 97.88 94 LYS A N 1
ATOM 724 C CA . LYS A 1 94 ? 17.797 -0.885 -1.875 1 97.88 94 LYS A CA 1
ATOM 725 C C . LYS A 1 94 ? 19.188 -1.076 -2.469 1 97.88 94 LYS A C 1
ATOM 727 O O . LYS A 1 94 ? 20.156 -1.335 -1.741 1 97.88 94 LYS A O 1
ATOM 732 N N . ALA A 1 95 ? 19.328 -0.924 -3.729 1 96.44 95 ALA A N 1
ATOM 733 C CA . ALA A 1 95 ? 20.562 -1.17 -4.457 1 96.44 95 ALA A CA 1
ATOM 734 C C . ALA A 1 95 ? 21.672 -0.231 -3.988 1 96.44 95 ALA A C 1
ATOM 736 O O . ALA A 1 95 ? 22.859 -0.592 -4.008 1 96.44 95 ALA A O 1
ATOM 737 N N . VAL A 1 96 ? 21.312 0.892 -3.484 1 96.25 96 VAL A N 1
ATOM 738 C CA . VAL A 1 96 ? 22.328 1.866 -3.098 1 96.25 96 VAL A CA 1
ATOM 739 C C . VAL A 1 96 ? 22.5 1.861 -1.58 1 96.25 96 VAL A C 1
ATOM 741 O O . VAL A 1 96 ? 23.094 2.783 -1.012 1 96.25 96 VAL A O 1
ATOM 744 N N . GLY A 1 97 ? 21.875 0.911 -0.894 1 96.88 97 GLY A N 1
ATOM 745 C CA . GLY A 1 97 ? 22.078 0.721 0.533 1 96.88 97 GLY A CA 1
ATOM 746 C C . GLY A 1 97 ? 21.25 1.649 1.39 1 96.88 97 GLY A C 1
ATOM 747 O O . GLY A 1 97 ? 21.578 1.904 2.549 1 96.88 97 GLY A O 1
ATOM 748 N N . LYS A 1 98 ? 20.172 2.246 0.884 1 97.06 98 LYS A N 1
ATOM 749 C CA . LYS A 1 98 ? 19.25 3.137 1.598 1 97.06 98 LYS A CA 1
ATOM 750 C C . LYS A 1 98 ? 17.812 2.676 1.451 1 97.06 98 LYS A C 1
ATOM 752 O O . LYS A 1 98 ? 16.969 3.402 0.914 1 97.06 98 LYS A O 1
ATOM 757 N N . PRO A 1 99 ? 17.531 1.531 1.933 1 97.81 99 PRO A N 1
ATOM 758 C CA . PRO A 1 99 ? 16.156 1.033 1.762 1 97.81 99 PRO A CA 1
ATOM 759 C C . PRO A 1 99 ? 15.109 2.002 2.297 1 97.81 99 PRO A C 1
ATOM 761 O O . PRO A 1 99 ? 15.375 2.736 3.254 1 97.81 99 PRO A O 1
ATOM 764 N N . ILE A 1 100 ? 14 2.016 1.677 1 98.31 100 ILE A N 1
ATOM 765 C CA . ILE A 1 100 ? 12.852 2.848 2.018 1 98.31 100 ILE A CA 1
ATOM 766 C C . ILE A 1 100 ? 11.719 1.973 2.539 1 98.31 100 ILE A C 1
ATOM 768 O O . ILE A 1 100 ? 11.531 0.842 2.082 1 98.31 100 ILE A O 1
ATOM 772 N N . SER A 1 101 ? 10.961 2.455 3.527 1 97.88 101 SER A N 1
ATOM 773 C CA . SER A 1 101 ? 9.844 1.676 4.066 1 97.88 101 SER A CA 1
ATOM 774 C C . SER A 1 101 ? 8.773 1.438 3.008 1 97.88 101 SER A C 1
ATOM 776 O O . SER A 1 101 ? 8.688 2.184 2.029 1 97.88 101 SER A O 1
ATOM 778 N N . GLN A 1 102 ? 8.016 0.443 3.184 1 98 102 GLN A N 1
ATOM 779 C CA . GLN A 1 102 ? 6.988 0.077 2.217 1 98 102 GLN A CA 1
ATOM 780 C C . GLN A 1 102 ? 6.004 1.225 2 1 98 102 GLN A C 1
ATOM 782 O O . GLN A 1 102 ? 5.777 1.649 0.866 1 98 102 GLN A O 1
ATOM 787 N N . PHE A 1 103 ? 5.492 1.771 3.072 1 98.5 103 PHE A N 1
ATOM 788 C CA . PHE A 1 103 ? 4.492 2.826 2.949 1 98.5 103 PHE A CA 1
ATOM 789 C C . PHE A 1 103 ? 5.109 4.09 2.355 1 98.5 103 PHE A C 1
ATOM 791 O O . PHE A 1 103 ? 4.5 4.738 1.503 1 98.5 103 PHE A O 1
ATOM 798 N N . ASP A 1 104 ? 6.316 4.449 2.791 1 98.69 104 ASP A N 1
ATOM 799 C CA . ASP A 1 104 ? 6.98 5.613 2.209 1 98.69 104 ASP A CA 1
ATOM 800 C C . ASP A 1 104 ? 7.203 5.426 0.71 1 98.69 104 ASP A C 1
ATOM 802 O O . ASP A 1 104 ? 6.965 6.344 -0.079 1 98.69 104 ASP A O 1
ATOM 806 N N . ALA A 1 105 ? 7.625 4.254 0.334 1 98.88 105 ALA A N 1
ATOM 807 C CA . ALA A 1 105 ? 7.855 3.975 -1.08 1 98.88 105 ALA A CA 1
ATOM 808 C C . ALA A 1 105 ? 6.555 4.047 -1.874 1 98.88 105 ALA A C 1
ATOM 810 O O . ALA A 1 105 ? 6.539 4.52 -3.012 1 98.88 105 ALA A O 1
ATOM 811 N N . MET A 1 106 ? 5.48 3.551 -1.308 1 98.94 106 MET A N 1
ATOM 812 C CA . MET A 1 106 ? 4.184 3.607 -1.973 1 98.94 106 MET A CA 1
ATOM 813 C C . MET A 1 106 ? 3.729 5.051 -2.158 1 98.94 106 MET A C 1
ATOM 815 O O . MET A 1 106 ? 3.25 5.422 -3.232 1 98.94 106 MET A O 1
ATOM 819 N N . ILE A 1 107 ? 3.865 5.824 -1.128 1 98.94 107 ILE A N 1
ATOM 820 C CA . ILE A 1 107 ? 3.479 7.23 -1.197 1 98.94 107 ILE A CA 1
ATOM 821 C C . ILE A 1 107 ? 4.324 7.945 -2.246 1 98.94 107 ILE A C 1
ATOM 823 O O . ILE A 1 107 ? 3.795 8.68 -3.086 1 98.94 107 ILE A O 1
ATOM 827 N N . ALA A 1 108 ? 5.629 7.727 -2.207 1 98.94 108 ALA A N 1
ATOM 828 C CA . ALA A 1 108 ? 6.52 8.297 -3.211 1 98.94 108 ALA A CA 1
ATOM 829 C C . ALA A 1 108 ? 6.109 7.875 -4.617 1 98.94 108 ALA A C 1
ATOM 831 O O . ALA A 1 108 ? 6.102 8.688 -5.543 1 98.94 108 ALA A O 1
ATOM 832 N N . ALA A 1 109 ? 5.797 6.629 -4.766 1 98.94 109 ALA A N 1
ATOM 833 C CA . ALA A 1 109 ? 5.434 6.07 -6.062 1 98.94 109 ALA A CA 1
ATOM 834 C C . ALA A 1 109 ? 4.152 6.711 -6.594 1 98.94 109 ALA A C 1
ATOM 836 O O . ALA A 1 109 ? 4.047 7.004 -7.789 1 98.94 109 ALA A O 1
ATOM 837 N N . MET A 1 110 ? 3.18 6.879 -5.742 1 98.94 110 MET A N 1
ATOM 838 C CA . MET A 1 110 ? 1.936 7.523 -6.156 1 98.94 110 MET A CA 1
ATOM 839 C C . MET A 1 110 ? 2.184 8.969 -6.566 1 98.94 110 MET A C 1
ATOM 841 O O . MET A 1 110 ? 1.669 9.43 -7.59 1 98.94 110 MET A O 1
ATOM 845 N N . ALA A 1 111 ? 2.973 9.711 -5.793 1 98.88 111 ALA A N 1
ATOM 846 C CA . ALA A 1 111 ? 3.316 11.078 -6.168 1 98.88 111 ALA A CA 1
ATOM 847 C C . ALA A 1 111 ? 4.047 11.109 -7.504 1 98.88 111 ALA A C 1
ATOM 849 O O . ALA A 1 111 ? 3.654 11.844 -8.414 1 98.88 111 ALA A O 1
ATOM 850 N N . LYS A 1 112 ? 5.051 10.328 -7.629 1 98.88 112 LYS A N 1
ATOM 851 C CA . LYS A 1 112 ? 5.875 10.312 -8.836 1 98.88 112 LYS A CA 1
ATOM 852 C C . LYS A 1 112 ? 5.047 9.945 -10.062 1 98.88 112 LYS A C 1
ATOM 854 O O . LYS A 1 112 ? 5.199 10.562 -11.125 1 98.88 112 LYS A O 1
ATOM 859 N N . SER A 1 113 ? 4.207 8.938 -9.891 1 98.69 113 SER A N 1
ATOM 860 C CA . SER A 1 113 ? 3.426 8.453 -11.016 1 98.69 113 SER A CA 1
ATOM 861 C C . SER A 1 113 ? 2.482 9.531 -11.547 1 98.69 113 SER A C 1
ATOM 863 O O . SER A 1 113 ? 2.012 9.453 -12.68 1 98.69 113 SER A O 1
ATOM 865 N N . LYS A 1 114 ? 2.215 10.539 -10.766 1 98.62 114 LYS A N 1
ATOM 866 C CA . LYS A 1 114 ? 1.323 11.625 -11.164 1 98.62 114 LYS A CA 1
ATOM 867 C C . LYS A 1 114 ? 2.109 12.891 -11.484 1 98.62 114 LYS A C 1
ATOM 869 O O . LYS A 1 114 ? 1.522 13.938 -11.758 1 98.62 114 LYS A O 1
ATOM 874 N N . GLY A 1 115 ? 3.391 12.797 -11.367 1 98.5 115 GLY A N 1
ATOM 875 C CA . GLY A 1 115 ? 4.215 13.977 -11.555 1 98.5 115 GLY A CA 1
ATOM 876 C C . GLY A 1 115 ? 4.023 15.016 -10.461 1 98.5 115 GLY A C 1
ATOM 877 O O . GLY A 1 115 ? 4.168 16.219 -10.703 1 98.5 115 GLY A O 1
ATOM 878 N N . ALA A 1 116 ? 3.664 14.609 -9.305 1 98.75 116 ALA A N 1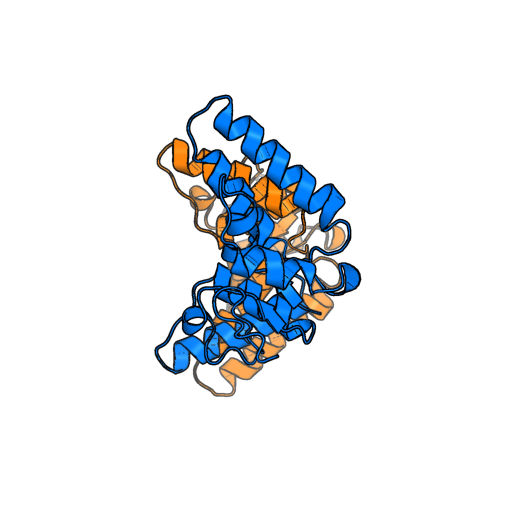
ATOM 879 C CA . ALA A 1 116 ? 3.354 15.492 -8.188 1 98.75 116 ALA A CA 1
ATOM 880 C C . ALA A 1 116 ? 4.574 15.703 -7.301 1 98.75 116 ALA A C 1
ATOM 882 O O . ALA A 1 116 ? 5.48 14.867 -7.27 1 98.75 116 ALA A O 1
ATOM 883 N N . SER A 1 117 ? 4.602 16.781 -6.582 1 98.5 117 SER A N 1
ATOM 884 C CA . SER A 1 117 ? 5.516 16.953 -5.457 1 98.5 117 SER A CA 1
ATOM 885 C C . SER A 1 117 ? 4.961 16.312 -4.191 1 98.5 117 SER A C 1
ATOM 887 O O . SER A 1 117 ? 3.768 16 -4.113 1 98.5 117 SER A O 1
ATOM 889 N N . LEU A 1 118 ? 5.844 16.078 -3.256 1 98.81 118 LEU A N 1
ATOM 890 C CA . LEU A 1 118 ? 5.453 15.516 -1.971 1 98.81 118 LEU A CA 1
ATOM 891 C C . LEU A 1 118 ? 5.754 16.484 -0.833 1 98.81 118 LEU A C 1
ATOM 893 O O . LEU A 1 118 ? 6.895 16.922 -0.673 1 98.81 118 LEU A O 1
ATOM 897 N N . ALA A 1 119 ? 4.715 16.891 -0.141 1 98.62 119 ALA A N 1
ATOM 898 C CA . ALA A 1 119 ? 4.879 17.688 1.077 1 98.62 119 ALA A CA 1
ATOM 899 C C . ALA A 1 119 ? 5.059 16.781 2.295 1 98.62 119 ALA A C 1
ATOM 901 O O . ALA A 1 119 ? 4.172 15.992 2.625 1 98.62 119 ALA A O 1
ATOM 902 N N . THR A 1 120 ? 6.18 16.938 2.959 1 98.5 120 THR A N 1
ATOM 903 C CA . THR A 1 120 ? 6.516 16.078 4.094 1 98.5 120 THR A CA 1
ATOM 904 C C . THR A 1 120 ? 7.496 16.797 5.027 1 98.5 120 THR A C 1
ATOM 906 O O . THR A 1 120 ? 8.219 17.703 4.609 1 98.5 120 THR A O 1
ATOM 909 N N . ARG A 1 121 ? 7.48 16.297 6.27 1 97.38 121 ARG A N 1
ATOM 910 C CA . ARG A 1 121 ? 8.484 16.75 7.223 1 97.38 121 ARG A CA 1
ATOM 911 C C . ARG A 1 121 ? 9.773 15.945 7.094 1 97.38 121 ARG A C 1
ATOM 913 O O . ARG A 1 121 ? 10.852 16.422 7.461 1 97.38 121 ARG A O 1
ATOM 920 N N . ASN A 1 122 ? 9.656 14.719 6.629 1 97.12 122 ASN A N 1
ATOM 921 C CA . ASN A 1 122 ? 10.75 13.75 6.648 1 97.12 122 ASN A CA 1
ATOM 922 C C . ASN A 1 122 ? 11.414 13.633 5.281 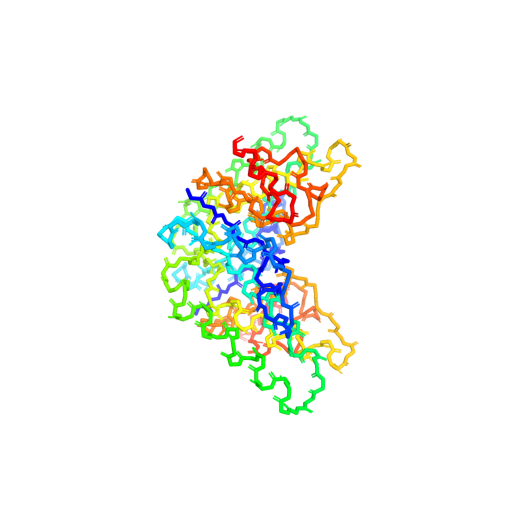1 97.12 122 ASN A C 1
ATOM 924 O O . ASN A 1 122 ? 11.445 12.547 4.699 1 97.12 122 ASN A O 1
ATOM 928 N N . LEU A 1 123 ? 12.086 14.656 4.883 1 96.81 123 LEU A N 1
ATOM 929 C CA . LEU A 1 123 ? 12.711 14.703 3.561 1 96.81 123 LEU A CA 1
ATOM 930 C C . LEU A 1 123 ? 13.695 13.555 3.383 1 96.81 123 LEU A C 1
ATOM 932 O O . LEU A 1 123 ? 13.781 12.969 2.303 1 96.81 123 LEU A O 1
ATOM 936 N N . LYS A 1 124 ? 14.367 13.227 4.402 1 96.38 124 LYS A N 1
ATOM 937 C CA . LYS A 1 124 ? 15.445 12.242 4.336 1 96.38 124 LYS A CA 1
ATOM 938 C C . LYS A 1 124 ? 14.914 10.867 3.951 1 96.38 124 LYS A C 1
ATOM 940 O O . LYS A 1 124 ? 15.641 10.062 3.361 1 96.38 124 LYS A O 1
ATOM 945 N N . ASP A 1 125 ? 13.703 10.586 4.297 1 97.56 125 ASP A N 1
ATOM 946 C CA . ASP A 1 125 ? 13.117 9.273 4.012 1 97.56 125 ASP A CA 1
ATOM 947 C C . ASP A 1 125 ? 12.812 9.125 2.525 1 97.56 125 ASP A C 1
ATOM 949 O O . ASP A 1 125 ? 12.602 8.016 2.039 1 97.56 125 ASP A O 1
ATOM 953 N N . PHE A 1 126 ? 12.82 10.258 1.784 1 98.19 126 PHE A N 1
ATOM 954 C CA . PHE A 1 126 ? 12.336 10.234 0.407 1 98.19 126 PHE A CA 1
ATOM 955 C C . PHE A 1 126 ? 13.43 10.695 -0.554 1 98.19 126 PHE A C 1
ATOM 957 O O . PHE A 1 126 ? 13.148 11.016 -1.712 1 98.19 126 PHE A O 1
ATOM 964 N N . VAL A 1 127 ? 14.562 10.727 -0.063 1 95.25 127 VAL A N 1
ATOM 965 C CA . VAL A 1 127 ? 15.68 11.07 -0.94 1 95.25 127 VAL A CA 1
ATOM 966 C C . VAL A 1 127 ? 15.805 10.031 -2.047 1 95.25 127 VAL A C 1
ATOM 968 O O . VAL A 1 127 ? 15.438 8.867 -1.86 1 95.25 127 VAL A O 1
ATOM 971 N N . ASP A 1 128 ? 16.219 10.469 -3.281 1 96.44 128 ASP A N 1
ATOM 972 C CA . ASP A 1 128 ? 16.547 9.609 -4.414 1 96.44 128 ASP A CA 1
ATOM 973 C C . ASP A 1 128 ? 15.305 8.867 -4.902 1 96.44 128 ASP A C 1
ATOM 975 O O . ASP A 1 128 ? 15.406 7.742 -5.402 1 96.44 128 ASP A O 1
ATOM 979 N N . CYS A 1 129 ? 14.078 9.383 -4.703 1 98.12 129 CYS A N 1
ATOM 980 C CA . CYS A 1 129 ? 12.844 8.789 -5.195 1 98.12 129 CYS A CA 1
ATOM 981 C C . CYS A 1 129 ? 12.422 9.422 -6.512 1 98.12 129 CYS A C 1
ATOM 983 O O . CYS A 1 129 ? 11.445 8.992 -7.129 1 98.12 129 CYS A O 1
ATOM 985 N N . GLY A 1 130 ? 13.102 10.43 -6.953 1 97.56 130 GLY A N 1
ATOM 986 C CA . GLY A 1 130 ? 12.781 11.094 -8.211 1 97.56 130 GLY A CA 1
ATOM 987 C C . GLY A 1 130 ? 11.562 11.984 -8.117 1 97.56 130 GLY A C 1
ATOM 988 O O . GLY A 1 130 ? 10.797 12.102 -9.078 1 97.56 130 GLY A O 1
ATOM 989 N N . ILE A 1 131 ? 11.328 12.547 -6.93 1 98 131 ILE A N 1
ATOM 990 C CA . ILE A 1 131 ? 10.18 13.422 -6.727 1 98 131 ILE A CA 1
ATOM 991 C C . ILE A 1 131 ? 10.633 14.719 -6.059 1 98 131 ILE A C 1
ATOM 993 O O . ILE A 1 131 ? 11.57 14.727 -5.266 1 98 131 ILE A O 1
ATOM 997 N N . ASP A 1 132 ? 9.945 15.82 -6.395 1 97.94 132 ASP A N 1
ATOM 998 C CA . ASP A 1 132 ? 10.188 17.078 -5.699 1 97.94 132 ASP A CA 1
ATOM 999 C C . ASP A 1 132 ? 9.578 17.062 -4.301 1 97.94 132 ASP A C 1
ATOM 1001 O O . ASP A 1 132 ? 8.445 16.625 -4.117 1 97.94 132 ASP A O 1
ATOM 1005 N N . LEU A 1 133 ? 10.391 17.547 -3.357 1 98.06 133 LEU A N 1
ATOM 1006 C CA . LEU A 1 133 ? 9.945 17.531 -1.97 1 98.06 133 LEU A CA 1
ATOM 1007 C C . LEU A 1 133 ? 9.742 18.953 -1.456 1 98.06 133 LEU A C 1
ATOM 1009 O O . LEU A 1 133 ? 10.484 19.875 -1.821 1 98.06 133 LEU A O 1
ATOM 1013 N N . VAL A 1 134 ? 8.742 19.109 -0.676 1 97.19 134 VAL A N 1
ATOM 1014 C CA . VAL A 1 134 ? 8.469 20.359 0.011 1 97.19 134 VAL A CA 1
ATOM 1015 C C . VAL A 1 134 ? 8.305 20.109 1.508 1 97.19 134 VAL A C 1
ATOM 1017 O O . VAL A 1 134 ? 7.648 19.156 1.913 1 97.19 134 VAL A O 1
ATOM 1020 N N . ASN A 1 135 ? 8.961 20.922 2.301 1 98 135 ASN A N 1
ATOM 1021 C CA . ASN A 1 135 ? 8.789 20.859 3.748 1 98 135 ASN A CA 1
ATOM 1022 C C . ASN A 1 135 ? 7.945 22.031 4.254 1 98 135 ASN A C 1
ATOM 1024 O O . ASN A 1 135 ? 8.445 23.156 4.379 1 98 135 ASN A O 1
ATOM 1028 N N . PRO A 1 136 ? 6.723 21.766 4.582 1 97.56 136 PRO A N 1
ATOM 1029 C CA . PRO A 1 136 ? 5.844 22.844 5.02 1 97.56 136 PRO A CA 1
ATOM 1030 C C . PRO A 1 136 ? 6.32 23.516 6.309 1 97.56 136 PRO A C 1
ATOM 1032 O O . PRO A 1 136 ? 5.863 24.609 6.648 1 97.56 136 PRO A O 1
ATOM 1035 N N . TRP A 1 137 ? 7.219 22.859 7.09 1 97.31 137 TRP A N 1
ATOM 1036 C CA . TRP A 1 137 ? 7.703 23.391 8.352 1 97.31 137 TRP A CA 1
ATOM 1037 C C . TRP A 1 137 ? 8.789 24.438 8.117 1 97.31 137 TRP A C 1
ATOM 1039 O O . TRP A 1 137 ? 9.156 25.188 9.031 1 97.31 137 TRP A O 1
ATOM 1049 N N . SER A 1 138 ? 9.586 24.422 7.062 1 87.06 138 SER A N 1
ATOM 1050 C CA . SER A 1 138 ? 10.711 25.312 6.832 1 87.06 138 SER A CA 1
ATOM 1051 C C . SER A 1 138 ? 10.438 26.281 5.676 1 87.06 138 SER A C 1
ATOM 1053 O O . SER A 1 138 ? 11.328 27 5.234 1 87.06 138 SER A O 1
ATOM 1055 N N . THR A 1 139 ? 9.328 26.219 5.02 1 66.5 139 THR A N 1
ATOM 1056 C CA . THR A 1 139 ? 9.148 27.094 3.857 1 66.5 139 THR A CA 1
ATOM 1057 C C . THR A 1 139 ? 9.438 28.547 4.215 1 66.5 139 THR A C 1
ATOM 1059 O O . THR A 1 139 ? 8.852 29.078 5.156 1 66.5 139 THR A O 1
ATOM 1062 N N . SER A 1 140 ? 10.734 28.859 4.27 1 50.84 140 SER A N 1
ATOM 1063 C CA . SER A 1 140 ? 11.031 30.281 4.27 1 50.84 140 SER A CA 1
ATOM 1064 C C . SER A 1 140 ? 10.273 31.016 3.164 1 50.84 140 SER A C 1
ATOM 1066 O O . SER A 1 140 ? 10.359 30.641 1.994 1 50.84 140 SER A O 1
ATOM 1068 N N . TYR A 1 141 ? 9.086 31.234 3.248 1 42.72 141 TYR A N 1
ATOM 1069 C CA . TYR A 1 141 ? 8.492 32.188 2.334 1 42.72 141 TYR A CA 1
ATOM 1070 C C . TYR A 1 141 ? 9.453 33.344 2.045 1 42.72 141 TYR A C 1
ATOM 1072 O O . TYR A 1 141 ? 9.828 34.094 2.951 1 42.72 141 TYR A O 1
ATOM 1080 N N . LEU A 1 142 ? 10.641 33.062 1.598 1 36.62 142 LEU A N 1
ATOM 1081 C CA . LEU A 1 142 ? 11.289 34.312 1.182 1 36.62 142 LEU A CA 1
ATOM 1082 C C . LEU A 1 142 ? 10.312 35.219 0.436 1 36.62 142 LEU A C 1
ATOM 1084 O O . LEU A 1 142 ? 9.75 34.812 -0.587 1 36.62 142 LEU A O 1
ATOM 1088 N N . LYS A 1 143 ? 9.516 36 1.227 1 30.89 143 LYS A N 1
ATOM 1089 C CA . LYS A 1 143 ? 9.047 37.281 0.672 1 30.89 143 LYS A CA 1
ATOM 1090 C C . LYS A 1 143 ? 10.164 38 -0.087 1 30.89 143 LYS A C 1
ATOM 1092 O O . LYS A 1 143 ? 11.328 37.938 0.321 1 30.89 143 LYS A O 1
ATOM 1097 N N . MET B 1 1 ? -15.727 -14 -6.277 1 98.06 1 MET B N 1
ATOM 1098 C CA . MET B 1 1 ? -14.438 -13.398 -6.582 1 98.06 1 MET B CA 1
ATOM 1099 C C . MET B 1 1 ? -13.336 -14 -5.711 1 98.06 1 MET B C 1
ATOM 1101 O O . MET B 1 1 ? -13.539 -14.227 -4.516 1 98.06 1 MET B O 1
ATOM 1105 N N . ILE B 1 2 ? -12.234 -14.359 -6.281 1 98.75 2 ILE B N 1
ATOM 1106 C CA . ILE B 1 2 ? -11.07 -14.891 -5.574 1 98.75 2 ILE B CA 1
ATOM 1107 C C . ILE B 1 2 ? -9.852 -14.016 -5.859 1 98.75 2 ILE B C 1
ATOM 1109 O O . ILE B 1 2 ? -9.484 -13.82 -7.02 1 98.75 2 ILE B O 1
ATOM 1113 N N . VAL B 1 3 ? -9.266 -13.492 -4.797 1 98.94 3 VAL B N 1
ATOM 1114 C CA . VAL B 1 3 ? -8.039 -12.711 -4.93 1 98.94 3 VAL B CA 1
ATOM 1115 C C . VAL B 1 3 ? -6.824 -13.617 -4.793 1 98.94 3 VAL B C 1
ATOM 1117 O O . VAL B 1 3 ? -6.699 -14.359 -3.816 1 98.94 3 VAL B O 1
ATOM 1120 N N . LEU B 1 4 ? -5.996 -13.602 -5.785 1 98.88 4 LEU B N 1
ATOM 1121 C CA . LEU B 1 4 ? -4.766 -14.383 -5.789 1 98.88 4 LEU B CA 1
ATOM 1122 C C . LEU B 1 4 ? -3.648 -13.648 -5.062 1 98.88 4 LEU B C 1
ATOM 1124 O O . LEU B 1 4 ? -3.256 -12.555 -5.465 1 98.88 4 LEU B O 1
ATOM 1128 N N . ASP B 1 5 ? -3.119 -14.227 -4.016 1 98.56 5 ASP B N 1
ATOM 1129 C CA . ASP B 1 5 ? -2.004 -13.68 -3.252 1 98.56 5 ASP B CA 1
ATOM 1130 C C . ASP B 1 5 ? -0.69 -13.828 -4.016 1 98.56 5 ASP B C 1
ATOM 1132 O O . ASP B 1 5 ? -0.642 -14.477 -5.062 1 98.56 5 ASP B O 1
ATOM 1136 N N . THR B 1 6 ? 0.311 -13.242 -3.496 1 98.25 6 THR B N 1
ATOM 1137 C CA . THR B 1 6 ? 1.612 -13.188 -4.152 1 98.25 6 THR B CA 1
ATOM 1138 C C . THR B 1 6 ? 2.17 -14.594 -4.371 1 98.25 6 THR B C 1
ATOM 1140 O O . THR B 1 6 ? 2.691 -14.898 -5.445 1 98.25 6 THR B O 1
ATOM 1143 N N . ASN B 1 7 ? 2.057 -15.43 -3.404 1 97.62 7 ASN B N 1
ATOM 1144 C CA . ASN B 1 7 ? 2.639 -16.766 -3.523 1 97.62 7 ASN B CA 1
ATOM 1145 C C . ASN B 1 7 ? 1.977 -17.562 -4.641 1 97.62 7 ASN B C 1
ATOM 1147 O O . ASN B 1 7 ? 2.619 -18.406 -5.27 1 97.62 7 ASN B O 1
ATOM 1151 N N . VAL B 1 8 ? 0.695 -17.359 -4.887 1 98.19 8 VAL B N 1
ATOM 1152 C CA . VAL B 1 8 ? 0.002 -18.094 -5.945 1 98.19 8 VAL B CA 1
ATOM 1153 C C . VAL B 1 8 ? 0.548 -17.672 -7.309 1 98.19 8 VAL B C 1
ATOM 1155 O O . VAL B 1 8 ? 0.892 -18.516 -8.141 1 98.19 8 VAL B O 1
ATOM 1158 N N . LEU B 1 9 ? 0.656 -16.375 -7.566 1 98.38 9 LEU B N 1
ATOM 1159 C CA . LEU B 1 9 ? 1.171 -15.883 -8.836 1 98.38 9 LEU B CA 1
ATOM 1160 C C . LEU B 1 9 ? 2.645 -16.234 -9.008 1 98.38 9 LEU B C 1
ATOM 1162 O O . LEU B 1 9 ? 3.09 -16.562 -10.109 1 98.38 9 LEU B O 1
ATOM 1166 N N . SER B 1 10 ? 3.377 -16.156 -7.902 1 97.94 10 SER B N 1
ATOM 1167 C CA . SER B 1 10 ? 4.785 -16.531 -7.953 1 97.94 10 SER B CA 1
ATOM 1168 C C . SER B 1 10 ? 4.949 -18 -8.344 1 97.94 10 SER B C 1
ATOM 1170 O O . SER B 1 10 ? 5.914 -18.359 -9.023 1 97.94 10 SER B O 1
ATOM 1172 N N . GLU B 1 11 ? 4.031 -18.812 -7.848 1 97.69 11 GLU B N 1
ATOM 1173 C CA . GLU B 1 11 ? 4.102 -20.234 -8.164 1 97.69 11 GLU B CA 1
ATOM 1174 C C . GLU B 1 11 ? 3.994 -20.484 -9.664 1 97.69 11 GLU B C 1
ATOM 1176 O O . GLU B 1 11 ? 4.738 -21.281 -10.227 1 97.69 11 GLU B O 1
ATOM 1181 N N . ILE B 1 12 ? 3.117 -19.75 -10.352 1 95.62 12 ILE B N 1
ATOM 1182 C CA . ILE B 1 12 ? 2.879 -19.906 -11.781 1 95.62 12 ILE B CA 1
ATOM 1183 C C . ILE B 1 12 ? 4.129 -19.516 -12.555 1 95.62 12 ILE B C 1
ATOM 1185 O O . ILE B 1 12 ? 4.359 -20 -13.664 1 95.62 12 ILE B O 1
ATOM 1189 N N . LEU B 1 13 ? 4.977 -18.625 -11.984 1 95.94 13 LEU B N 1
ATOM 1190 C CA . LEU B 1 13 ? 6.152 -18.078 -12.648 1 95.94 13 LEU B CA 1
ATOM 1191 C C . LEU B 1 13 ? 7.352 -19.016 -12.484 1 95.94 13 LEU B C 1
ATOM 1193 O O . LEU B 1 13 ? 8.398 -18.797 -13.109 1 95.94 13 LEU B O 1
ATOM 1197 N N . ARG B 1 14 ? 7.156 -20.047 -11.703 1 95.94 14 ARG B N 1
ATOM 1198 C CA . ARG B 1 14 ? 8.25 -20.984 -11.516 1 95.94 14 ARG B CA 1
ATOM 1199 C C . ARG B 1 14 ? 8.484 -21.812 -12.773 1 95.94 14 ARG B C 1
ATOM 1201 O O . ARG B 1 14 ? 7.543 -22.094 -13.523 1 95.94 14 ARG B O 1
ATOM 1208 N N . PRO B 1 15 ? 9.734 -22.25 -12.922 1 95.06 15 PRO B N 1
ATOM 1209 C CA . PRO B 1 15 ? 10.008 -23.125 -14.07 1 95.06 15 PRO B CA 1
ATOM 1210 C C . PRO B 1 15 ? 9.164 -24.391 -14.07 1 95.06 15 PRO B C 1
ATOM 1212 O O . PRO B 1 15 ? 8.711 -24.844 -15.125 1 95.06 15 PRO B O 1
ATOM 1215 N N . VAL B 1 16 ? 8.992 -24.938 -12.891 1 97.12 16 VAL B N 1
ATOM 1216 C CA . VAL B 1 16 ? 8.141 -26.094 -12.688 1 97.12 16 VAL B CA 1
ATOM 1217 C C . VAL B 1 16 ? 7.133 -25.812 -11.578 1 97.12 16 VAL B C 1
ATOM 1219 O O . VAL B 1 16 ? 7.402 -26.078 -10.398 1 97.12 16 VAL B O 1
ATOM 1222 N N . PRO B 1 17 ? 6.023 -25.344 -11.977 1 97.69 17 PRO B N 1
ATOM 1223 C CA . PRO B 1 17 ? 5.02 -25 -10.969 1 97.69 17 PRO B CA 1
ATOM 1224 C C . PRO B 1 17 ? 4.414 -26.219 -10.289 1 97.69 17 PRO B C 1
ATOM 1226 O O . PRO B 1 17 ? 4.441 -27.312 -10.852 1 97.69 17 PRO B O 1
ATOM 1229 N N . ASP B 1 18 ? 3.953 -26.047 -9.148 1 97.75 18 ASP B N 1
ATOM 1230 C CA . ASP B 1 18 ? 3.248 -27.094 -8.414 1 97.75 18 ASP B CA 1
ATOM 1231 C C . ASP B 1 18 ? 1.993 -27.531 -9.164 1 97.75 18 ASP B C 1
ATOM 1233 O O . ASP B 1 18 ? 1.159 -26.703 -9.531 1 97.75 18 ASP B O 1
ATOM 1237 N N . THR B 1 19 ? 1.809 -28.766 -9.352 1 96.38 19 THR B N 1
ATOM 1238 C CA . THR B 1 19 ? 0.724 -29.312 -10.156 1 96.38 19 THR B CA 1
ATOM 1239 C C . THR B 1 19 ? -0.627 -29.047 -9.508 1 96.38 19 THR B C 1
ATOM 1241 O O . THR B 1 19 ? -1.614 -28.766 -10.195 1 96.38 19 THR B O 1
ATOM 1244 N N . GLN B 1 20 ? -0.721 -29.094 -8.219 1 96.56 20 GLN B N 1
ATOM 1245 C CA . GLN B 1 20 ? -1.972 -28.859 -7.508 1 96.56 20 GLN B CA 1
ATOM 1246 C C . GLN B 1 20 ? -2.453 -27.422 -7.727 1 96.56 20 GLN B C 1
ATOM 1248 O O . GLN B 1 20 ? -3.652 -27.188 -7.887 1 96.56 20 GLN B O 1
ATOM 1253 N N . VAL B 1 21 ? -1.521 -26.5 -7.707 1 98 21 VAL B N 1
ATOM 1254 C CA . VAL B 1 21 ? -1.867 -25.094 -7.926 1 98 21 VAL B CA 1
ATOM 1255 C C . VAL B 1 21 ? -2.4 -24.906 -9.344 1 98 21 VAL B C 1
ATOM 1257 O O . VAL B 1 21 ? -3.41 -24.234 -9.547 1 98 21 VAL B O 1
ATOM 1260 N N . LEU B 1 22 ? -1.729 -25.531 -10.312 1 96.88 22 LEU B N 1
ATOM 1261 C CA . LEU B 1 22 ? -2.15 -25.406 -11.703 1 96.88 22 LEU B CA 1
ATOM 1262 C C . LEU B 1 22 ? -3.547 -26 -11.898 1 96.88 22 LEU B C 1
ATOM 1264 O O . LEU B 1 22 ? -4.379 -25.406 -12.586 1 96.88 22 LEU B O 1
ATOM 1268 N N . VAL B 1 23 ? -3.766 -27.125 -11.32 1 96.38 23 VAL B N 1
ATOM 1269 C CA . VAL B 1 23 ? -5.062 -27.781 -11.43 1 96.38 23 VAL B CA 1
ATOM 1270 C C . VAL B 1 23 ? -6.141 -26.906 -10.789 1 96.38 23 VAL B C 1
ATOM 1272 O O . VAL B 1 23 ? -7.219 -26.734 -11.359 1 96.38 23 VAL B O 1
ATOM 1275 N N . TRP B 1 24 ? -5.859 -26.406 -9.625 1 97.38 24 TRP B N 1
ATOM 1276 C CA . TRP B 1 24 ? -6.812 -25.547 -8.922 1 97.38 24 TRP B CA 1
ATOM 1277 C C . TRP B 1 24 ? -7.156 -24.312 -9.75 1 97.38 24 TRP B C 1
ATOM 1279 O O . TRP B 1 24 ? -8.328 -23.969 -9.891 1 97.38 24 TRP B O 1
ATOM 1289 N N . LEU B 1 25 ? -6.133 -23.703 -10.297 1 97.25 25 LEU B N 1
ATOM 1290 C CA . LEU B 1 25 ? -6.34 -22.5 -11.102 1 97.25 25 LEU B CA 1
ATOM 1291 C C . LEU B 1 25 ? -7.18 -22.828 -12.336 1 97.25 25 LEU B C 1
ATOM 1293 O O . LEU B 1 25 ? -8.078 -22.062 -12.695 1 97.25 25 LEU B O 1
ATOM 1297 N N . ALA B 1 26 ? -6.883 -23.922 -12.945 1 95.88 26 ALA B N 1
ATOM 1298 C CA . ALA B 1 26 ? -7.566 -24.312 -14.172 1 95.88 26 ALA B CA 1
ATOM 1299 C C . ALA B 1 26 ? -9.047 -24.594 -13.914 1 95.88 26 ALA B C 1
ATOM 1301 O O . ALA B 1 26 ? -9.867 -24.516 -14.828 1 95.88 26 ALA B O 1
ATOM 1302 N N . ALA B 1 27 ? -9.328 -24.891 -12.695 1 96.31 27 ALA B N 1
ATOM 1303 C CA . ALA B 1 27 ? -10.695 -25.234 -12.336 1 96.31 27 ALA B CA 1
ATOM 1304 C C . ALA B 1 27 ? -11.531 -23.984 -12.094 1 96.31 27 ALA B C 1
ATOM 1306 O O . ALA B 1 27 ? -12.758 -24.062 -11.992 1 96.31 27 ALA B O 1
ATOM 1307 N N . GLN B 1 28 ? -10.898 -22.828 -11.961 1 97.25 28 GLN B N 1
ATOM 1308 C CA . GLN B 1 28 ? -11.625 -21.578 -11.711 1 97.25 28 GLN B CA 1
ATOM 1309 C C . GLN B 1 28 ? -11.977 -20.875 -13.016 1 97.25 28 GLN B C 1
ATOM 1311 O O . GLN B 1 28 ? -11.141 -20.781 -13.922 1 97.25 28 GLN B O 1
ATOM 1316 N N . PRO B 1 29 ? -13.227 -20.406 -13.125 1 97.25 29 PRO B N 1
ATOM 1317 C CA . PRO B 1 29 ? -13.445 -19.469 -14.227 1 97.25 29 PRO B CA 1
ATOM 1318 C C . PRO B 1 29 ? -12.539 -18.25 -14.141 1 97.25 29 PRO B C 1
ATOM 1320 O O . PRO B 1 29 ? -12.352 -17.688 -13.062 1 97.25 29 PRO B O 1
ATOM 1323 N N . ARG B 1 30 ? -11.969 -17.797 -15.258 1 95.94 30 ARG B N 1
ATOM 1324 C CA . ARG B 1 30 ? -11.062 -16.656 -15.297 1 95.94 30 ARG B CA 1
ATOM 1325 C C . ARG B 1 30 ? -11.742 -15.398 -14.742 1 95.94 30 ARG B C 1
ATOM 1327 O O . ARG B 1 30 ? -11.086 -14.547 -14.141 1 95.94 30 ARG B O 1
ATOM 1334 N N . SER B 1 31 ? -13.031 -15.359 -14.906 1 97.69 31 SER B N 1
ATOM 1335 C CA . SER B 1 31 ? -13.789 -14.164 -14.562 1 97.69 31 SER B CA 1
ATOM 1336 C C . SER B 1 31 ? -13.828 -13.938 -13.055 1 97.69 31 SER B C 1
ATOM 1338 O O . SER B 1 31 ? -14.141 -12.844 -12.594 1 97.69 31 SER B O 1
ATOM 1340 N N . VAL B 1 32 ? -13.539 -14.938 -12.258 1 98.38 32 VAL B N 1
ATOM 1341 C CA . VAL B 1 32 ? -13.664 -14.781 -10.812 1 98.38 32 VAL B CA 1
ATOM 1342 C C . VAL B 1 32 ? -12.289 -14.562 -10.188 1 98.38 32 VAL B C 1
ATOM 1344 O O . VAL B 1 32 ? -12.172 -14.328 -8.984 1 98.38 32 VAL B O 1
ATOM 1347 N N . LEU B 1 33 ? -11.211 -14.672 -10.969 1 98.69 33 LEU B N 1
ATOM 1348 C CA . LEU B 1 33 ? -9.844 -14.547 -10.469 1 98.69 33 LEU B CA 1
ATOM 1349 C C . LEU B 1 33 ? -9.367 -13.102 -10.539 1 98.69 33 LEU B C 1
ATOM 1351 O O . LEU B 1 33 ? -9.422 -12.477 -11.602 1 98.69 33 LEU B O 1
ATOM 1355 N N . PHE B 1 34 ? -8.969 -12.594 -9.445 1 98.88 34 PHE B N 1
ATOM 1356 C CA . PHE B 1 34 ? -8.453 -11.234 -9.32 1 98.88 34 PHE B CA 1
ATOM 1357 C C . PHE B 1 34 ? -7.133 -11.234 -8.555 1 98.88 34 PHE B C 1
ATOM 1359 O O . PHE B 1 34 ? -6.766 -12.234 -7.938 1 98.88 34 PHE B O 1
ATOM 1366 N N . THR B 1 35 ? -6.422 -10.219 -8.648 1 98.88 35 THR B N 1
ATOM 1367 C CA . THR B 1 35 ? -5.285 -9.93 -7.785 1 98.88 35 THR B CA 1
ATOM 1368 C C . THR B 1 35 ? -5.262 -8.453 -7.398 1 98.88 35 THR B C 1
ATOM 1370 O O . THR B 1 35 ? -6.266 -7.754 -7.551 1 98.88 35 THR B O 1
ATOM 1373 N N . THR B 1 36 ? -4.152 -8.023 -6.773 1 98.94 36 THR B N 1
ATOM 1374 C CA . THR B 1 36 ? -4.137 -6.664 -6.25 1 98.94 36 THR B CA 1
ATOM 1375 C C . THR B 1 36 ? -2.928 -5.895 -6.777 1 98.94 36 THR B C 1
ATOM 1377 O O . THR B 1 36 ? -1.93 -6.496 -7.18 1 98.94 36 THR B O 1
ATOM 1380 N N . THR B 1 37 ? -3.016 -4.598 -6.715 1 98.94 37 THR B N 1
ATOM 1381 C CA . THR B 1 37 ? -1.885 -3.75 -7.082 1 98.94 37 THR B CA 1
ATOM 1382 C C . THR B 1 37 ? -0.74 -3.916 -6.086 1 98.94 37 THR B C 1
ATOM 1384 O O . THR B 1 37 ? 0.427 -3.736 -6.438 1 98.94 37 THR B O 1
ATOM 1387 N N . VAL B 1 38 ? -1.036 -4.32 -4.871 1 98.94 38 VAL B N 1
ATOM 1388 C CA . VAL B 1 38 ? 0.005 -4.605 -3.891 1 98.94 38 VAL B CA 1
ATOM 1389 C C . VAL B 1 38 ? 0.784 -5.848 -4.30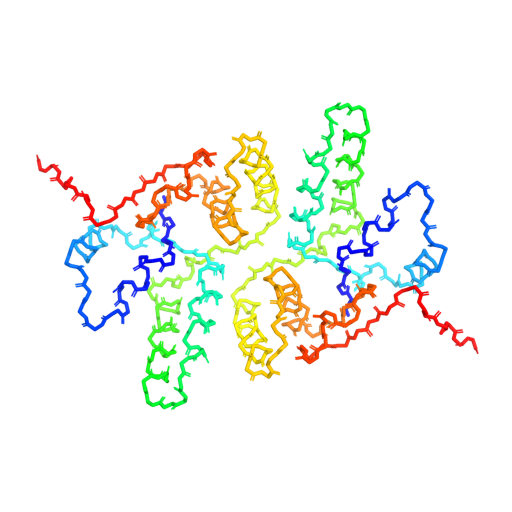9 1 98.94 38 VAL B C 1
ATOM 1391 O O . VAL B 1 38 ? 2.018 -5.863 -4.262 1 98.94 38 VAL B O 1
ATOM 1394 N N . THR B 1 39 ? 0.083 -6.902 -4.773 1 98.88 39 THR B N 1
ATOM 1395 C CA . THR B 1 39 ? 0.729 -8.102 -5.305 1 98.88 39 THR B CA 1
ATOM 1396 C C . THR B 1 39 ? 1.593 -7.754 -6.516 1 98.88 39 THR B C 1
ATOM 1398 O O . THR B 1 39 ? 2.721 -8.234 -6.637 1 98.88 39 THR B O 1
ATOM 1401 N N . ARG B 1 40 ? 1.056 -6.898 -7.383 1 98.88 40 ARG B N 1
ATOM 1402 C CA . ARG B 1 40 ? 1.805 -6.441 -8.547 1 98.88 40 ARG B CA 1
ATOM 1403 C C . ARG B 1 40 ? 3.105 -5.762 -8.133 1 98.88 40 ARG B C 1
ATOM 1405 O O . ARG B 1 40 ? 4.172 -6.082 -8.656 1 98.88 40 ARG B O 1
ATOM 1412 N N . ALA B 1 41 ? 3.031 -4.836 -7.164 1 98.94 41 ALA B N 1
ATOM 1413 C CA . ALA B 1 41 ? 4.199 -4.125 -6.656 1 98.94 41 ALA B CA 1
ATOM 1414 C C . ALA B 1 41 ? 5.246 -5.098 -6.117 1 98.94 41 ALA B C 1
ATOM 1416 O O . ALA B 1 41 ? 6.438 -4.953 -6.398 1 98.94 41 ALA B O 1
ATOM 1417 N N . GLU B 1 42 ? 4.797 -6.066 -5.387 1 98.69 42 GLU B N 1
ATOM 1418 C CA . GLU B 1 42 ? 5.68 -7.047 -4.762 1 98.69 42 GLU B CA 1
ATOM 1419 C C . GLU B 1 42 ? 6.402 -7.883 -5.812 1 98.69 42 GLU B C 1
ATOM 1421 O O . GLU B 1 42 ? 7.609 -8.109 -5.707 1 98.69 42 GLU B O 1
ATOM 1426 N N . LEU B 1 43 ? 5.703 -8.336 -6.793 1 98.69 43 LEU B N 1
ATOM 1427 C CA . LEU B 1 43 ? 6.277 -9.195 -7.824 1 98.69 43 LEU B CA 1
ATOM 1428 C C . LEU B 1 43 ? 7.32 -8.438 -8.641 1 98.69 43 LEU B C 1
ATOM 1430 O O . LEU B 1 43 ? 8.438 -8.922 -8.836 1 98.69 43 LEU B O 1
ATOM 1434 N N . PHE B 1 44 ? 6.922 -7.234 -9.094 1 98.81 44 PHE B N 1
ATOM 1435 C CA . PHE B 1 44 ? 7.867 -6.461 -9.891 1 98.81 44 PHE B CA 1
ATOM 1436 C C . PHE B 1 44 ? 9.078 -6.059 -9.055 1 98.81 44 PHE B C 1
ATOM 1438 O O . PHE B 1 44 ? 10.211 -6.078 -9.547 1 98.81 44 PHE B O 1
ATOM 1445 N N . TYR B 1 45 ? 8.914 -5.699 -7.836 1 98.81 45 TYR B N 1
ATOM 1446 C CA . TYR B 1 45 ? 10.031 -5.402 -6.945 1 98.81 45 TYR B CA 1
ATOM 1447 C C . TYR B 1 45 ? 10.961 -6.605 -6.816 1 98.81 45 TYR B C 1
ATOM 1449 O O . TYR B 1 45 ? 12.18 -6.473 -6.953 1 98.81 45 TYR B O 1
ATOM 1457 N N . GLY B 1 46 ? 10.391 -7.762 -6.555 1 98.06 46 GLY B N 1
ATOM 1458 C CA . GLY B 1 46 ? 11.172 -8.977 -6.395 1 98.06 46 GLY B CA 1
ATOM 1459 C C . GLY B 1 46 ? 12.055 -9.281 -7.59 1 98.06 46 GLY B C 1
ATOM 1460 O O . GLY B 1 46 ? 13.219 -9.648 -7.43 1 98.06 46 GLY B O 1
ATOM 1461 N N . VAL B 1 47 ? 11.539 -9.133 -8.727 1 98.06 47 VAL B N 1
ATOM 1462 C CA . VAL B 1 47 ? 12.281 -9.461 -9.945 1 98.06 47 VAL B CA 1
ATOM 1463 C C . VAL B 1 47 ? 13.414 -8.461 -10.141 1 98.06 47 VAL B C 1
ATOM 1465 O O . VAL B 1 47 ? 14.5 -8.82 -10.609 1 98.06 47 VAL B O 1
ATOM 1468 N N . ARG B 1 48 ? 13.18 -7.211 -9.766 1 98 48 ARG B N 1
ATOM 1469 C CA . ARG B 1 48 ? 14.18 -6.16 -9.953 1 98 48 ARG B CA 1
ATOM 1470 C C . ARG B 1 48 ? 15.375 -6.363 -9.031 1 98 48 ARG B C 1
ATOM 1472 O O . ARG B 1 48 ? 16.422 -5.75 -9.227 1 98 48 ARG B O 1
ATOM 1479 N N . LEU B 1 49 ? 15.195 -7.176 -7.988 1 97.5 49 LEU B N 1
ATOM 1480 C CA . LEU B 1 49 ? 16.297 -7.453 -7.07 1 97.5 49 LEU B CA 1
ATOM 1481 C C . LEU B 1 49 ? 17.25 -8.484 -7.66 1 97.5 49 LEU B C 1
ATOM 1483 O O . LEU B 1 49 ? 18.359 -8.672 -7.156 1 97.5 49 LEU B O 1
ATOM 1487 N N . LEU B 1 50 ? 16.797 -9.211 -8.703 1 96.88 50 LEU B N 1
ATOM 1488 C CA . LEU B 1 50 ? 17.656 -10.188 -9.359 1 96.88 50 LEU B CA 1
ATOM 1489 C C . LEU B 1 50 ? 18.781 -9.5 -10.125 1 96.88 50 LEU B C 1
ATOM 1491 O O . LEU B 1 50 ? 18.625 -8.367 -10.586 1 96.88 50 LEU B O 1
ATOM 1495 N N . PRO B 1 51 ? 19.938 -10.211 -10.297 1 95.81 51 PRO B N 1
ATOM 1496 C CA . PRO B 1 51 ? 20.984 -9.648 -11.148 1 95.81 51 PRO B CA 1
ATOM 1497 C C . PRO B 1 51 ? 20.5 -9.359 -12.57 1 95.81 51 PRO B C 1
ATOM 1499 O O . PRO B 1 51 ? 19.688 -10.109 -13.109 1 95.81 51 PRO B O 1
ATOM 1502 N N . ASP B 1 52 ? 21.141 -8.305 -13.031 1 94.31 52 ASP B N 1
ATOM 1503 C CA . ASP B 1 52 ? 20.828 -7.969 -14.414 1 94.31 52 ASP B CA 1
ATOM 1504 C C . ASP B 1 52 ? 21.172 -9.133 -15.352 1 94.31 52 ASP B C 1
ATOM 1506 O O . ASP B 1 52 ? 22.203 -9.789 -15.18 1 94.31 52 ASP B O 1
ATOM 1510 N N . GLY B 1 53 ? 20.266 -9.43 -16.297 1 96.25 53 GLY B N 1
ATOM 1511 C CA . GLY B 1 53 ? 20.5 -10.492 -17.266 1 96.25 53 GLY B CA 1
ATOM 1512 C C . GLY B 1 53 ? 19.234 -11.016 -17.891 1 96.25 53 GLY B C 1
ATOM 1513 O O . GLY B 1 53 ? 18.156 -10.445 -17.703 1 96.25 53 GLY B O 1
ATOM 1514 N N . GLN B 1 54 ? 19.375 -11.977 -18.656 1 96.44 54 GLN B N 1
ATOM 1515 C CA . GLN B 1 54 ? 18.297 -12.555 -19.438 1 96.44 54 GLN B CA 1
ATOM 1516 C C . GLN B 1 54 ? 17.188 -13.102 -18.547 1 96.44 54 GLN B C 1
ATOM 1518 O O . GLN B 1 54 ? 16 -12.984 -18.859 1 96.44 54 GLN B O 1
ATOM 1523 N N . ARG B 1 55 ? 17.594 -13.633 -17.453 1 95.62 55 ARG B N 1
ATOM 1524 C CA . ARG B 1 55 ? 16.609 -14.203 -16.547 1 95.62 55 ARG B CA 1
ATOM 1525 C C . ARG B 1 55 ? 15.695 -13.117 -15.969 1 95.62 55 ARG B C 1
ATOM 1527 O O . ARG B 1 55 ? 14.477 -13.281 -15.93 1 95.62 55 ARG B O 1
ATOM 1534 N N . GLN B 1 56 ? 16.266 -12.062 -15.5 1 97.25 56 GLN B N 1
ATOM 1535 C CA . GLN B 1 56 ? 15.484 -10.961 -14.969 1 97.25 56 GLN B CA 1
ATOM 1536 C C . GLN B 1 56 ? 14.523 -10.406 -16.016 1 97.25 56 GLN B C 1
ATOM 1538 O O . GLN B 1 56 ? 13.344 -10.195 -15.742 1 97.25 56 GLN B O 1
ATOM 1543 N N . THR B 1 57 ? 15.023 -10.219 -17.188 1 97.75 57 THR B N 1
ATOM 1544 C CA . THR B 1 57 ? 14.234 -9.664 -18.281 1 97.75 57 THR B CA 1
ATOM 1545 C C . THR B 1 57 ? 13.07 -10.586 -18.641 1 97.75 57 THR B C 1
ATOM 1547 O O . THR B 1 57 ? 11.938 -10.133 -18.828 1 97.75 57 THR B O 1
ATOM 1550 N N . ALA B 1 58 ? 13.336 -11.82 -18.688 1 97.44 58 ALA B N 1
ATOM 1551 C CA . ALA B 1 58 ? 12.305 -12.805 -19.016 1 97.44 58 ALA B CA 1
ATOM 1552 C C . ALA B 1 58 ? 11.211 -12.836 -17.938 1 97.44 58 ALA B C 1
ATOM 1554 O O . ALA B 1 58 ? 10.023 -12.922 -18.266 1 97.44 58 ALA B O 1
ATOM 1555 N N . LEU B 1 59 ? 11.625 -12.758 -16.734 1 97.88 59 LEU B N 1
ATOM 1556 C CA . LEU B 1 59 ? 10.664 -12.766 -15.641 1 97.88 59 LEU B CA 1
ATOM 1557 C C . LEU B 1 59 ? 9.844 -11.484 -15.633 1 97.88 59 LEU B C 1
ATOM 1559 O O . LEU B 1 59 ? 8.633 -11.516 -15.383 1 97.88 59 LEU B O 1
ATOM 1563 N N . LEU B 1 60 ? 10.477 -10.344 -15.883 1 98.25 60 LEU B N 1
ATOM 1564 C CA . LEU B 1 60 ? 9.758 -9.086 -15.992 1 98.25 60 LEU B CA 1
ATOM 1565 C C . LEU B 1 60 ? 8.688 -9.164 -17.078 1 98.25 60 LEU B C 1
ATOM 1567 O O . LEU B 1 60 ? 7.543 -8.758 -16.859 1 98.25 60 LEU B O 1
ATOM 1571 N N . ASP B 1 61 ? 9.055 -9.734 -18.188 1 98.12 61 ASP B N 1
ATOM 1572 C CA . ASP B 1 61 ? 8.133 -9.875 -19.297 1 98.12 61 ASP B CA 1
ATOM 1573 C C . ASP B 1 61 ? 6.98 -10.812 -18.953 1 98.12 61 ASP B C 1
ATOM 1575 O O . ASP B 1 61 ? 5.832 -10.555 -19.312 1 98.12 61 ASP B O 1
ATOM 1579 N N . ALA B 1 62 ? 7.254 -11.883 -18.312 1 98.12 62 ALA B N 1
ATOM 1580 C CA . ALA B 1 62 ? 6.238 -12.852 -17.922 1 98.12 62 ALA B CA 1
ATOM 1581 C C . ALA B 1 62 ? 5.242 -12.234 -16.938 1 98.12 62 ALA B C 1
ATOM 1583 O O . ALA B 1 62 ? 4.031 -12.422 -17.078 1 98.12 62 ALA B O 1
ATOM 1584 N N . ILE B 1 63 ? 5.766 -11.508 -15.992 1 98.62 63 ILE B N 1
ATOM 1585 C CA . ILE B 1 63 ? 4.91 -10.844 -15.016 1 98.62 63 ILE B CA 1
ATOM 1586 C C . ILE B 1 63 ? 4.027 -9.812 -15.719 1 98.62 63 ILE B C 1
ATOM 1588 O O . ILE B 1 63 ? 2.82 -9.75 -15.477 1 98.62 63 ILE B O 1
ATOM 1592 N N . GLN B 1 64 ? 4.652 -9.031 -16.547 1 98.31 64 GLN B N 1
ATOM 1593 C CA . GLN B 1 64 ? 3.881 -8.055 -17.312 1 98.31 64 GLN B CA 1
ATOM 1594 C C . GLN B 1 64 ? 2.748 -8.719 -18.094 1 98.31 64 GLN B C 1
ATOM 1596 O O . GLN B 1 64 ? 1.628 -8.211 -18.125 1 98.31 64 GLN B O 1
ATOM 1601 N N . SER B 1 65 ? 3.014 -9.859 -18.688 1 97.69 65 SER B N 1
ATOM 1602 C CA . SER B 1 65 ? 2.025 -10.586 -19.469 1 97.69 65 SER B CA 1
ATOM 1603 C C . SER B 1 65 ? 0.88 -11.086 -18.609 1 97.69 65 SER B C 1
ATOM 1605 O O . SER B 1 65 ? -0.283 -11.039 -19.016 1 97.69 65 SER B O 1
ATOM 1607 N N . ILE B 1 66 ? 1.192 -11.531 -17.422 1 97.62 66 ILE B N 1
ATOM 1608 C CA . ILE B 1 66 ? 0.163 -12 -16.5 1 97.62 66 ILE B CA 1
ATOM 1609 C C . ILE B 1 66 ? -0.821 -10.867 -16.203 1 97.62 66 ILE B C 1
ATOM 1611 O O . ILE B 1 66 ? -2.035 -11.047 -16.328 1 97.62 66 ILE B O 1
ATOM 1615 N N . PHE B 1 67 ? -0.374 -9.688 -15.922 1 98.38 67 PHE B N 1
ATOM 1616 C CA . PHE B 1 67 ? -1.229 -8.578 -15.523 1 98.38 67 PHE B CA 1
ATOM 1617 C C . PHE B 1 67 ? -1.942 -7.98 -16.734 1 98.38 67 PHE B C 1
ATOM 1619 O O . PHE B 1 67 ? -3.092 -7.543 -16.625 1 98.38 67 PHE B O 1
ATOM 1626 N N . ASP B 1 68 ? -1.256 -7.973 -17.859 1 96.88 68 ASP B N 1
ATOM 1627 C CA . ASP B 1 68 ? -1.799 -7.289 -19.031 1 96.88 68 ASP B CA 1
ATOM 1628 C C . ASP B 1 68 ? -2.748 -8.195 -19.812 1 96.88 68 ASP B C 1
ATOM 1630 O O . ASP B 1 68 ? -3.615 -7.719 -20.547 1 96.88 68 ASP B O 1
ATOM 1634 N N . GLN B 1 69 ? -2.578 -9.477 -19.656 1 96.44 69 GLN B N 1
ATOM 1635 C CA . GLN B 1 69 ? -3.375 -10.422 -20.438 1 96.44 69 GLN B CA 1
ATOM 1636 C C . GLN B 1 69 ? -4.246 -11.289 -19.531 1 96.44 69 GLN B C 1
ATOM 1638 O O . GLN B 1 69 ? -5.457 -11.07 -19.438 1 96.44 69 GLN B O 1
ATOM 1643 N N . ASP B 1 70 ? -3.635 -12.086 -18.719 1 95.62 70 ASP B N 1
ATOM 1644 C CA . ASP B 1 70 ? -4.363 -13.07 -17.922 1 95.62 70 ASP B CA 1
ATOM 1645 C C . ASP B 1 70 ? -5.273 -12.383 -16.906 1 95.62 70 ASP B C 1
ATOM 1647 O O . ASP B 1 70 ? -6.391 -12.844 -16.656 1 95.62 70 ASP B O 1
ATOM 1651 N N . LEU B 1 71 ? -4.812 -11.297 -16.391 1 98 71 LEU B N 1
ATOM 1652 C CA . LEU B 1 71 ? -5.57 -10.633 -15.328 1 98 71 LEU B CA 1
ATOM 1653 C C . LEU B 1 71 ? -5.969 -9.227 -15.75 1 98 71 LEU B C 1
ATOM 1655 O O . LEU B 1 71 ? -6.203 -8.367 -14.898 1 98 71 LEU B O 1
ATOM 1659 N N . ALA B 1 72 ? -5.969 -8.992 -17.031 1 97.31 72 ALA B N 1
ATOM 1660 C CA . ALA B 1 72 ? -6.379 -7.688 -17.531 1 97.31 72 ALA B CA 1
ATOM 1661 C C . ALA B 1 72 ? -7.75 -7.293 -17 1 97.31 72 ALA B C 1
ATOM 1663 O O . ALA B 1 72 ? -8.719 -8.039 -17.141 1 97.31 72 ALA B O 1
ATOM 1664 N N . GLY B 1 73 ? -7.82 -6.145 -16.328 1 97.75 73 GLY B N 1
ATOM 1665 C CA . GLY B 1 73 ? -9.078 -5.668 -15.758 1 97.75 73 GLY B CA 1
ATOM 1666 C C . GLY B 1 73 ? -9.422 -6.32 -14.438 1 97.75 73 GLY B C 1
ATOM 1667 O O . GLY B 1 73 ? -10.469 -6.035 -13.852 1 97.75 73 GLY B O 1
ATOM 1668 N N . HIS B 1 74 ? -8.57 -7.199 -13.938 1 98.75 74 HIS B N 1
ATOM 1669 C CA . HIS B 1 74 ? -8.844 -7.969 -12.727 1 98.75 74 HIS B CA 1
ATOM 1670 C C . HIS B 1 74 ? -7.809 -7.688 -11.648 1 98.75 74 HIS B C 1
ATOM 1672 O O . HIS B 1 74 ? -7.426 -8.586 -10.898 1 98.75 74 HIS B O 1
ATOM 1678 N N . VAL B 1 75 ? -7.297 -6.453 -11.641 1 98.88 75 VAL B N 1
ATOM 1679 C CA . VAL B 1 75 ? -6.363 -6.023 -10.602 1 98.88 75 VAL B CA 1
ATOM 1680 C C . VAL B 1 75 ? -7.035 -4.992 -9.703 1 98.88 75 VAL B C 1
ATOM 1682 O O . VAL B 1 75 ? -7.395 -3.9 -10.156 1 98.88 75 VAL B O 1
ATOM 1685 N N . LEU B 1 76 ? -7.246 -5.289 -8.484 1 98.88 76 LEU B N 1
ATOM 1686 C CA . LEU B 1 76 ? -7.887 -4.387 -7.527 1 98.88 76 LEU B CA 1
ATOM 1687 C C . LEU B 1 76 ? -6.914 -3.307 -7.066 1 98.88 76 LEU B C 1
ATOM 1689 O O . LEU B 1 76 ? -5.801 -3.611 -6.633 1 98.88 76 LEU B O 1
ATOM 1693 N N . ASN B 1 77 ? -7.32 -2.07 -7.188 1 98.88 77 ASN B N 1
ATOM 1694 C CA . ASN B 1 77 ? -6.562 -0.965 -6.609 1 98.88 77 ASN B CA 1
ATOM 1695 C C . ASN B 1 77 ? -6.746 -0.891 -5.098 1 98.88 77 ASN B C 1
ATOM 1697 O O . ASN B 1 77 ? -7.785 -1.295 -4.574 1 98.88 77 ASN B O 1
ATOM 1701 N N . PHE B 1 78 ? -5.715 -0.414 -4.406 1 98.94 78 PHE B N 1
ATOM 1702 C CA . PHE B 1 78 ? -5.902 -0.052 -3.008 1 98.94 78 PHE B CA 1
ATOM 1703 C C . PHE B 1 78 ? -6.605 1.295 -2.887 1 98.94 78 PHE B C 1
ATOM 1705 O O . PHE B 1 78 ? -5.961 2.344 -2.943 1 98.94 78 PHE B O 1
ATOM 1712 N N . ASP B 1 79 ? -7.887 1.268 -2.688 1 98.81 79 ASP B N 1
ATOM 1713 C CA . ASP B 1 79 ? -8.727 2.461 -2.658 1 98.81 79 ASP B CA 1
ATOM 1714 C C . ASP B 1 79 ? -9.125 2.82 -1.229 1 98.81 79 ASP B C 1
ATOM 1716 O O . ASP B 1 79 ? -8.609 2.238 -0.272 1 98.81 79 ASP B O 1
ATOM 1720 N N . SER B 1 80 ? -10.016 3.805 -1.099 1 98.69 80 SER B N 1
ATOM 1721 C CA . SER B 1 80 ? -10.367 4.328 0.219 1 98.69 80 SER B CA 1
ATOM 1722 C C . SER B 1 80 ? -11.086 3.275 1.059 1 98.69 80 SER B C 1
ATOM 1724 O O . SER B 1 80 ? -10.852 3.172 2.266 1 98.69 80 SER B O 1
ATOM 1726 N N . THR B 1 81 ? -11.953 2.457 0.412 1 98.75 81 THR B N 1
ATOM 1727 C CA . THR B 1 81 ? -12.648 1.405 1.146 1 98.75 81 THR B CA 1
ATOM 1728 C C . THR B 1 81 ? -11.656 0.368 1.672 1 98.75 81 THR B C 1
ATOM 1730 O O . THR B 1 81 ? -11.75 -0.057 2.826 1 98.75 81 THR B O 1
ATOM 1733 N N . ALA B 1 82 ? -10.727 0.017 0.848 1 98.94 82 ALA B N 1
ATOM 1734 C CA . ALA B 1 82 ? -9.68 -0.906 1.277 1 98.94 82 ALA B CA 1
ATOM 1735 C C . ALA B 1 82 ? -8.82 -0.289 2.379 1 98.94 82 ALA B C 1
ATOM 1737 O O . ALA B 1 82 ? -8.43 -0.975 3.326 1 98.94 82 ALA B O 1
ATOM 1738 N N . ALA B 1 83 ? -8.516 0.991 2.277 1 98.94 83 ALA B N 1
ATOM 1739 C CA . ALA B 1 83 ? -7.715 1.687 3.285 1 98.94 83 ALA B CA 1
ATOM 1740 C C . ALA B 1 83 ? -8.391 1.635 4.652 1 98.94 83 ALA B C 1
ATOM 1742 O O . ALA B 1 83 ? -7.742 1.365 5.664 1 98.94 83 ALA B O 1
ATOM 1743 N N . ASP B 1 84 ? -9.688 1.876 4.676 1 98.81 84 ASP B N 1
ATOM 1744 C CA . ASP B 1 84 ? -10.445 1.838 5.926 1 98.81 84 ASP B CA 1
ATOM 1745 C C . ASP B 1 84 ? -10.484 0.423 6.496 1 98.81 84 ASP B C 1
ATOM 1747 O O . ASP B 1 84 ? -10.359 0.232 7.707 1 98.81 84 ASP B O 1
ATOM 1751 N N . THR B 1 85 ? -10.688 -0.525 5.602 1 98.88 85 THR B N 1
ATOM 1752 C CA . THR B 1 85 ? -10.703 -1.926 6.012 1 98.88 85 THR B CA 1
ATOM 1753 C C . THR B 1 85 ? -9.336 -2.35 6.547 1 98.88 85 THR B C 1
ATOM 1755 O O . THR B 1 85 ? -9.25 -3.08 7.535 1 98.88 85 THR B O 1
ATOM 1758 N N . TYR B 1 86 ? -8.25 -1.882 5.914 1 98.94 86 TYR B N 1
ATOM 1759 C CA . TYR B 1 86 ? -6.891 -2.111 6.391 1 98.94 86 TYR B CA 1
ATOM 1760 C C . TYR B 1 86 ? -6.742 -1.682 7.844 1 98.94 86 TYR B C 1
ATOM 1762 O O . TYR B 1 86 ? -6.227 -2.436 8.672 1 98.94 86 TYR B O 1
ATOM 1770 N N . ALA B 1 87 ? -7.156 -0.507 8.102 1 98.88 87 ALA B N 1
ATOM 1771 C CA . ALA B 1 87 ? -6.988 0.049 9.445 1 98.88 87 ALA B CA 1
ATOM 1772 C C . ALA B 1 87 ? -7.676 -0.823 10.492 1 98.88 87 ALA B C 1
ATOM 1774 O O . ALA B 1 87 ? -7.113 -1.078 11.555 1 98.88 87 ALA B O 1
ATOM 1775 N N . LYS B 1 88 ? -8.836 -1.312 10.133 1 98.69 88 LYS B N 1
ATOM 1776 C CA . LYS B 1 88 ? -9.586 -2.162 11.055 1 98.69 88 LYS B CA 1
ATOM 1777 C C . LYS B 1 88 ? -8.883 -3.5 11.266 1 98.69 88 LYS B C 1
ATOM 1779 O O . LYS B 1 88 ? -8.719 -3.945 12.406 1 98.69 88 LYS B O 1
ATOM 1784 N N . ILE B 1 89 ? -8.461 -4.102 10.203 1 98.88 89 ILE B N 1
ATOM 1785 C CA . ILE B 1 89 ? -7.812 -5.402 10.281 1 98.88 89 ILE B CA 1
ATOM 1786 C C . ILE B 1 89 ? -6.508 -5.285 11.07 1 98.88 89 ILE B C 1
ATOM 1788 O O . ILE B 1 89 ? -6.273 -6.051 12.008 1 98.88 89 ILE B O 1
ATOM 1792 N N . ALA B 1 90 ? -5.648 -4.34 10.719 1 98.81 90 ALA B N 1
ATOM 1793 C CA . ALA B 1 90 ? -4.332 -4.191 11.336 1 98.81 90 ALA B CA 1
ATOM 1794 C C . ALA B 1 90 ? -4.449 -3.885 12.82 1 98.81 90 ALA B C 1
ATOM 1796 O O . ALA B 1 90 ? -3.723 -4.453 13.641 1 98.81 90 ALA B O 1
ATOM 1797 N N . ALA B 1 91 ? -5.379 -3.021 13.172 1 98.56 91 ALA B N 1
ATOM 1798 C CA . ALA B 1 91 ? -5.562 -2.668 14.578 1 98.56 91 ALA B CA 1
ATOM 1799 C C . ALA B 1 91 ? -6.07 -3.859 15.383 1 98.56 91 ALA B C 1
ATOM 1801 O O . ALA B 1 91 ? -5.609 -4.109 16.5 1 98.56 91 ALA B O 1
ATOM 1802 N N . SER B 1 92 ? -7.047 -4.547 14.812 1 98.12 92 SER B N 1
ATOM 1803 C CA . SER B 1 92 ? -7.613 -5.707 15.492 1 98.12 92 SER B CA 1
ATOM 1804 C C . SER B 1 92 ? -6.559 -6.785 15.719 1 98.12 92 SER B C 1
ATOM 1806 O O . SER B 1 92 ? -6.477 -7.367 16.797 1 98.12 92 SER B O 1
ATOM 1808 N N . ARG B 1 93 ? -5.797 -7.047 14.711 1 98.44 93 ARG B N 1
ATOM 1809 C CA . ARG B 1 93 ? -4.746 -8.055 14.805 1 98.44 93 ARG B CA 1
ATOM 1810 C C . ARG B 1 93 ? -3.689 -7.652 15.828 1 98.44 93 ARG B C 1
ATOM 1812 O O . ARG B 1 93 ? -3.236 -8.477 16.625 1 98.44 93 ARG B O 1
ATOM 1819 N N . LYS B 1 94 ? -3.314 -6.414 15.828 1 97.81 94 LYS B N 1
ATOM 1820 C CA . LYS B 1 94 ? -2.355 -5.922 16.812 1 97.81 94 LYS B CA 1
ATOM 1821 C C . LYS B 1 94 ? -2.898 -6.066 18.234 1 97.81 94 LYS B C 1
ATOM 1823 O O . LYS B 1 94 ? -2.178 -6.488 19.141 1 97.81 94 LYS B O 1
ATOM 1828 N N . ALA B 1 95 ? -4.125 -5.773 18.422 1 96.44 95 ALA B N 1
ATOM 1829 C CA . ALA B 1 95 ? -4.766 -5.77 19.75 1 96.44 95 ALA B CA 1
ATOM 1830 C C . ALA B 1 95 ? -4.754 -7.16 20.359 1 96.44 95 ALA B C 1
ATOM 1832 O O . ALA B 1 95 ? -4.691 -7.297 21.594 1 96.44 95 ALA B O 1
ATOM 1833 N N . VAL B 1 96 ? -4.703 -8.164 19.578 1 96.19 96 VAL B N 1
ATOM 1834 C CA . VAL B 1 96 ? -4.777 -9.523 20.109 1 96.19 96 VAL B CA 1
ATOM 1835 C C . VAL B 1 96 ? -3.387 -10.148 20.094 1 96.19 96 VAL B C 1
ATOM 1837 O O . VAL B 1 96 ? -3.25 -11.367 20.25 1 96.19 96 VAL B O 1
ATOM 1840 N N . GLY B 1 97 ? -2.348 -9.359 19.797 1 96.88 97 GLY B N 1
ATOM 1841 C CA . GLY B 1 97 ? -0.972 -9.812 19.906 1 96.88 97 GLY B CA 1
ATOM 1842 C C . GLY B 1 97 ? -0.504 -10.602 18.703 1 96.88 97 GLY B C 1
ATOM 1843 O O . GLY B 1 97 ? 0.446 -11.383 18.797 1 96.88 97 GLY B O 1
ATOM 1844 N N . LYS B 1 98 ? -1.146 -10.5 17.531 1 97.06 98 LYS B N 1
ATOM 1845 C CA . LYS B 1 98 ? -0.79 -11.172 16.297 1 97.06 98 LYS B CA 1
ATOM 1846 C C . LYS B 1 98 ? -0.672 -10.18 15.141 1 97.06 98 LYS B C 1
ATOM 1848 O O . LYS B 1 98 ? -1.409 -10.266 14.156 1 97.06 98 LYS B O 1
ATOM 1853 N N . PRO B 1 99 ? 0.226 -9.297 15.25 1 97.81 99 PRO B N 1
ATOM 1854 C CA . PRO B 1 99 ? 0.332 -8.289 14.195 1 97.81 99 PRO B CA 1
ATOM 1855 C C . PRO B 1 99 ? 0.506 -8.906 12.812 1 97.81 99 PRO B C 1
ATOM 1857 O O . PRO B 1 99 ? 1.087 -9.984 12.68 1 97.81 99 PRO B O 1
ATOM 1860 N N . ILE B 1 100 ? -0.01 -8.25 11.844 1 98.38 100 ILE B N 1
ATOM 1861 C CA . ILE B 1 100 ? 0.044 -8.641 10.438 1 98.38 100 ILE B CA 1
ATOM 1862 C C . ILE B 1 100 ? 0.921 -7.66 9.664 1 98.38 100 ILE B C 1
ATOM 1864 O O . ILE B 1 100 ? 0.942 -6.465 9.969 1 98.38 100 ILE B O 1
ATOM 1868 N N . SER B 1 101 ? 1.684 -8.148 8.688 1 97.88 101 SER B N 1
ATOM 1869 C CA . SER B 1 101 ? 2.535 -7.266 7.895 1 97.88 101 SER B CA 1
ATOM 1870 C C . SER B 1 101 ? 1.706 -6.258 7.105 1 97.88 101 SER B C 1
ATOM 1872 O O . SER B 1 101 ? 0.522 -6.484 6.852 1 97.88 101 SER B O 1
ATOM 1874 N N . GLN B 1 102 ? 2.291 -5.191 6.758 1 98.06 102 GLN B N 1
ATOM 1875 C CA . GLN B 1 102 ? 1.595 -4.125 6.047 1 98.06 102 GLN B CA 1
ATOM 1876 C C . GLN B 1 102 ? 1 -4.629 4.738 1 98.06 102 GLN B C 1
ATOM 1878 O O . GLN B 1 102 ? -0.2 -4.48 4.492 1 98.06 102 GLN B O 1
ATOM 1883 N N . PHE B 1 103 ? 1.811 -5.289 3.938 1 98.56 103 PHE B N 1
ATOM 1884 C CA . PHE B 1 103 ? 1.335 -5.746 2.637 1 98.56 103 PHE B CA 1
ATOM 1885 C C . PHE B 1 103 ? 0.276 -6.832 2.797 1 98.56 103 PHE B C 1
ATOM 1887 O O . PHE B 1 103 ? -0.729 -6.836 2.084 1 98.56 103 PHE B O 1
ATOM 1894 N N . ASP B 1 104 ? 0.479 -7.766 3.732 1 98.69 104 ASP B N 1
ATOM 1895 C CA . ASP B 1 104 ? -0.538 -8.789 3.971 1 98.69 104 ASP B CA 1
ATOM 1896 C C . ASP B 1 104 ? -1.857 -8.156 4.41 1 98.69 104 ASP B C 1
ATOM 1898 O O . ASP B 1 104 ? -2.926 -8.539 3.93 1 98.69 104 ASP B O 1
ATOM 1902 N N . ALA B 1 105 ? -1.772 -7.18 5.27 1 98.88 105 ALA B N 1
ATOM 1903 C CA . ALA B 1 105 ? -2.98 -6.504 5.738 1 98.88 105 ALA B CA 1
ATOM 1904 C C . ALA B 1 105 ? -3.676 -5.77 4.594 1 98.88 105 ALA B C 1
ATOM 1906 O O . ALA B 1 105 ? -4.906 -5.742 4.523 1 98.88 105 ALA B O 1
ATOM 1907 N N . MET B 1 106 ? -2.916 -5.156 3.736 1 98.94 106 MET B N 1
ATOM 1908 C CA . MET B 1 106 ? -3.484 -4.457 2.586 1 98.94 106 MET B CA 1
ATOM 1909 C C . MET B 1 106 ? -4.191 -5.434 1.651 1 98.94 106 MET B C 1
ATOM 1911 O O . MET B 1 106 ? -5.301 -5.164 1.19 1 98.94 106 MET B O 1
ATOM 1915 N N . ILE B 1 107 ? -3.543 -6.52 1.381 1 98.94 107 ILE B N 1
ATOM 1916 C CA . ILE B 1 107 ? -4.125 -7.531 0.507 1 98.94 107 ILE B CA 1
ATOM 1917 C C . ILE B 1 107 ? -5.41 -8.078 1.13 1 98.94 107 ILE B C 1
ATOM 1919 O O . ILE B 1 107 ? -6.438 -8.172 0.458 1 98.94 107 ILE B O 1
ATOM 1923 N N . ALA B 1 108 ? -5.352 -8.406 2.404 1 98.94 108 ALA B N 1
ATOM 1924 C CA . ALA B 1 108 ? -6.539 -8.859 3.121 1 98.94 108 ALA B CA 1
ATOM 1925 C C . ALA B 1 108 ? -7.652 -7.82 3.053 1 98.94 108 ALA B C 1
ATOM 1927 O O . ALA B 1 108 ? -8.82 -8.164 2.84 1 98.94 108 ALA B O 1
ATOM 1928 N N . ALA B 1 109 ? -7.301 -6.59 3.244 1 98.94 109 ALA B N 1
ATOM 1929 C CA . ALA B 1 109 ? -8.266 -5.492 3.254 1 98.94 109 ALA B CA 1
ATOM 1930 C C . ALA B 1 109 ? -8.938 -5.344 1.892 1 98.94 109 ALA B C 1
ATOM 1932 O O . ALA B 1 109 ? -10.148 -5.105 1.812 1 98.94 109 ALA B O 1
ATOM 1933 N N . MET B 1 110 ? -8.164 -5.43 0.842 1 98.94 110 MET B N 1
ATOM 1934 C CA . MET B 1 110 ? -8.734 -5.344 -0.501 1 98.94 110 MET B CA 1
ATOM 1935 C C . MET B 1 110 ? -9.68 -6.504 -0.769 1 98.94 110 MET B C 1
ATOM 1937 O O . MET B 1 110 ? -10.773 -6.312 -1.306 1 98.94 110 MET B O 1
ATOM 1941 N N . ALA B 1 111 ? -9.289 -7.715 -0.399 1 98.88 111 ALA B N 1
ATOM 1942 C CA . ALA B 1 111 ? -10.18 -8.867 -0.552 1 98.88 111 ALA B CA 1
ATOM 1943 C C . ALA B 1 111 ? -11.461 -8.68 0.251 1 98.88 111 ALA B C 1
ATOM 1945 O O . ALA B 1 111 ? -12.57 -8.805 -0.288 1 98.88 111 ALA B O 1
ATOM 1946 N N . LYS B 1 112 ? -11.328 -8.367 1.483 1 98.88 112 LYS B N 1
ATOM 1947 C CA . LYS B 1 112 ? -12.469 -8.219 2.381 1 98.88 112 LYS B CA 1
ATOM 1948 C C . LYS B 1 112 ? -13.422 -7.133 1.885 1 98.88 112 LYS B C 1
ATOM 1950 O O . LYS B 1 112 ? -14.641 -7.312 1.908 1 98.88 112 LYS B O 1
ATOM 1955 N N . SER B 1 113 ? -12.836 -6.027 1.458 1 98.69 113 SER B N 1
ATOM 1956 C CA . SER B 1 113 ? -13.648 -4.891 1.037 1 98.69 113 SER B CA 1
ATOM 1957 C C . SER B 1 113 ? -14.508 -5.25 -0.173 1 98.69 113 SER B C 1
ATOM 1959 O O . SER B 1 113 ? -15.508 -4.582 -0.45 1 98.69 113 SER B O 1
ATOM 1961 N N . LYS B 1 114 ? -14.164 -6.281 -0.879 1 98.62 114 LYS B N 1
ATOM 1962 C CA . LYS B 1 114 ? -14.906 -6.707 -2.061 1 98.62 114 LYS B CA 1
ATOM 1963 C C . LYS B 1 114 ? -15.727 -7.961 -1.771 1 98.62 114 LYS B C 1
ATOM 1965 O O . LYS B 1 114 ? -16.359 -8.523 -2.674 1 98.62 114 LYS B O 1
ATOM 1970 N N . GLY B 1 115 ? -15.641 -8.422 -0.564 1 98.5 115 GLY B N 1
ATOM 1971 C CA . GLY B 1 115 ? -16.312 -9.664 -0.225 1 98.5 115 GLY B CA 1
ATOM 1972 C C . GLY B 1 115 ? -15.688 -10.875 -0.903 1 98.5 115 GLY B C 1
ATOM 1973 O O . GLY B 1 115 ? -16.391 -11.852 -1.188 1 98.5 115 GLY B O 1
ATOM 1974 N N . ALA B 1 116 ? -14.453 -10.82 -1.21 1 98.75 116 ALA B N 1
ATOM 1975 C CA . ALA B 1 116 ? -13.75 -11.867 -1.948 1 98.75 116 ALA B CA 1
ATOM 1976 C C . ALA B 1 116 ? -13.07 -12.844 -0.998 1 98.75 116 ALA B C 1
ATOM 1978 O O . ALA B 1 116 ? -12.758 -12.492 0.145 1 98.75 116 ALA B O 1
ATOM 1979 N N . SER B 1 117 ? -12.82 -14.023 -1.449 1 98.5 117 SER B N 1
ATOM 1980 C CA . SER B 1 117 ? -11.898 -14.938 -0.793 1 98.5 117 SER B CA 1
ATOM 1981 C C . SER B 1 117 ? -10.453 -14.656 -1.2 1 98.5 117 SER B C 1
ATOM 1983 O O . SER B 1 117 ? -10.203 -13.969 -2.191 1 98.5 117 SER B O 1
ATOM 1985 N N . LEU B 1 118 ? -9.547 -15.164 -0.409 1 98.81 118 LEU B N 1
ATOM 1986 C CA . LEU B 1 118 ? -8.125 -15.008 -0.693 1 98.81 118 LEU B CA 1
ATOM 1987 C C . LEU B 1 118 ? -7.469 -16.375 -0.898 1 98.81 118 LEU B C 1
ATOM 1989 O O . LEU B 1 118 ? -7.543 -17.234 -0.026 1 98.81 118 LEU B O 1
ATOM 1993 N N . ALA B 1 119 ? -6.938 -16.562 -2.082 1 98.62 119 ALA B N 1
ATOM 1994 C CA . ALA B 1 119 ? -6.125 -17.75 -2.352 1 98.62 119 ALA B CA 1
ATOM 1995 C C . ALA B 1 119 ? -4.664 -17.516 -1.98 1 98.62 119 ALA B C 1
ATOM 1997 O O . ALA B 1 119 ? -4.016 -16.625 -2.543 1 98.62 119 ALA B O 1
ATOM 1998 N N . THR B 1 120 ? -4.164 -18.328 -1.085 1 98.5 120 THR B N 1
ATOM 1999 C CA . THR B 1 120 ? -2.809 -18.156 -0.576 1 98.5 120 THR B CA 1
ATOM 2000 C C . THR B 1 120 ? -2.264 -19.469 -0.036 1 98.5 120 THR B C 1
ATOM 2002 O O . THR B 1 120 ? -3.033 -20.375 0.321 1 98.5 120 THR B O 1
ATOM 2005 N N . ARG B 1 121 ? -0.921 -19.5 0.012 1 97.44 121 ARG B N 1
ATOM 2006 C CA . ARG B 1 121 ? -0.268 -20.641 0.666 1 97.44 121 ARG B CA 1
ATOM 2007 C C . ARG B 1 121 ? -0.138 -20.406 2.166 1 97.44 121 ARG B C 1
ATOM 2009 O O . ARG B 1 121 ? -0.032 -21.344 2.943 1 97.44 121 ARG B O 1
ATOM 2016 N N . ASN B 1 122 ? -0.091 -19.141 2.576 1 97.19 122 ASN B N 1
ATOM 2017 C CA . ASN B 1 122 ? 0.243 -18.766 3.945 1 97.19 122 ASN B CA 1
ATOM 2018 C C . ASN B 1 122 ? -1.006 -18.406 4.75 1 97.19 122 ASN B C 1
ATOM 2020 O O . ASN B 1 122 ? -1.129 -17.297 5.25 1 97.19 122 ASN B O 1
ATOM 2024 N N . LEU B 1 123 ? -1.8 -19.375 5.027 1 96.88 123 LEU B N 1
ATOM 2025 C CA . LEU B 1 123 ? -3.066 -19.172 5.719 1 96.88 123 LEU B CA 1
ATOM 2026 C C . LEU B 1 123 ? -2.84 -18.516 7.078 1 96.88 123 LEU B C 1
ATOM 2028 O O . LEU B 1 123 ? -3.617 -17.656 7.496 1 96.88 123 LEU B O 1
ATOM 2032 N N . LYS B 1 124 ? -1.808 -18.875 7.715 1 96.44 124 LYS B N 1
ATOM 2033 C CA . LYS B 1 124 ? -1.548 -18.438 9.086 1 96.44 124 LYS B CA 1
ATOM 2034 C C . LYS B 1 124 ? -1.347 -16.922 9.156 1 96.44 124 LYS B C 1
ATOM 2036 O O . LYS B 1 124 ? -1.62 -16.312 10.188 1 96.44 124 LYS B O 1
ATOM 2041 N N . ASP B 1 125 ? -0.861 -16.359 8.102 1 97.62 125 ASP B N 1
ATOM 2042 C CA . ASP B 1 125 ? -0.593 -14.922 8.086 1 97.62 125 ASP B CA 1
ATOM 2043 C C . ASP B 1 125 ? -1.891 -14.125 8.016 1 97.62 125 ASP B C 1
ATOM 2045 O O . ASP B 1 125 ? -1.901 -12.922 8.289 1 97.62 125 ASP B O 1
ATOM 2049 N N . PHE B 1 126 ? -3.006 -14.805 7.668 1 98.25 126 PHE B N 1
ATOM 2050 C CA . PHE B 1 126 ? -4.238 -14.086 7.383 1 98.25 126 PHE B CA 1
ATOM 2051 C C . PHE B 1 126 ? -5.355 -14.531 8.32 1 98.25 126 PHE B C 1
ATOM 2053 O O . PHE B 1 126 ? -6.531 -14.25 8.07 1 98.25 126 PHE B O 1
ATOM 2060 N N . VAL B 1 127 ? -4.977 -15.172 9.305 1 95.25 127 VAL B N 1
ATOM 2061 C CA . VAL B 1 127 ? -5.969 -15.562 10.297 1 95.25 127 VAL B CA 1
ATOM 2062 C C . VAL B 1 127 ? -6.594 -14.312 10.914 1 95.25 127 VAL B C 1
ATOM 2064 O O . VAL B 1 127 ? -5.953 -13.258 10.984 1 95.25 127 VAL B O 1
ATOM 2067 N N . ASP B 1 128 ? -7.926 -14.383 11.266 1 96.5 128 ASP B N 1
ATOM 2068 C CA . ASP B 1 128 ? -8.648 -13.352 12 1 96.5 128 ASP B CA 1
ATOM 2069 C C . ASP B 1 128 ? -8.758 -12.07 11.188 1 96.5 128 ASP B C 1
ATOM 2071 O O . ASP B 1 128 ? -8.797 -10.969 11.742 1 96.5 128 ASP B O 1
ATOM 2075 N N . CYS B 1 129 ? -8.711 -12.125 9.844 1 98.12 129 CYS B N 1
ATOM 2076 C CA . CYS B 1 129 ? -8.875 -10.969 8.977 1 98.12 129 CYS B CA 1
ATOM 2077 C C . CYS B 1 129 ? -10.312 -10.852 8.484 1 98.12 129 CYS B C 1
ATOM 2079 O O . CYS B 1 129 ? -10.672 -9.883 7.812 1 98.12 129 CYS B O 1
ATOM 2081 N N . GLY B 1 130 ? -11.148 -11.797 8.781 1 97.62 130 GLY B N 1
ATOM 2082 C CA . GLY B 1 130 ? -12.539 -11.773 8.375 1 97.62 130 GLY B CA 1
ATOM 2083 C C . GLY B 1 130 ? -12.742 -12.094 6.91 1 97.62 130 GLY B C 1
ATOM 2084 O O . GLY B 1 130 ? -13.641 -11.539 6.266 1 97.62 130 GLY B O 1
ATOM 2085 N N . ILE B 1 131 ? -11.859 -12.922 6.352 1 98 131 ILE B N 1
ATOM 2086 C CA . ILE B 1 131 ? -11.953 -13.289 4.945 1 98 131 ILE B CA 1
ATOM 2087 C C . ILE B 1 131 ? -11.859 -14.812 4.809 1 98 131 ILE B C 1
ATOM 2089 O O . ILE B 1 131 ? -11.172 -15.469 5.594 1 98 131 ILE B O 1
ATOM 2093 N N . ASP B 1 132 ? -12.547 -15.352 3.801 1 98 132 ASP B N 1
ATOM 2094 C CA . ASP B 1 132 ? -12.398 -16.766 3.484 1 98 132 ASP B CA 1
ATOM 2095 C C . ASP B 1 132 ? -11.07 -17.047 2.781 1 98 132 ASP B C 1
ATOM 2097 O O . ASP B 1 132 ? -10.68 -16.297 1.876 1 98 132 ASP B O 1
ATOM 2101 N N . LEU B 1 133 ? -10.43 -18.109 3.254 1 98.12 133 LEU B N 1
ATOM 2102 C CA . LEU B 1 133 ? -9.125 -18.438 2.699 1 98.12 133 LEU B CA 1
ATOM 2103 C C . LEU B 1 133 ? -9.18 -19.75 1.929 1 98.12 133 LEU B C 1
ATOM 2105 O O . LEU B 1 133 ? -9.906 -20.672 2.318 1 98.12 133 LEU B O 1
ATOM 2109 N N . VAL B 1 134 ? -8.461 -19.781 0.872 1 97.25 134 VAL B N 1
ATOM 2110 C CA . VAL B 1 134 ? -8.297 -21 0.079 1 97.25 134 VAL B CA 1
ATOM 2111 C C . VAL B 1 134 ? -6.816 -21.281 -0.141 1 97.25 134 VAL B C 1
ATOM 2113 O O . VAL B 1 134 ? -6.043 -20.375 -0.439 1 97.25 134 VAL B O 1
ATOM 2116 N N . ASN B 1 135 ? -6.422 -22.5 0.078 1 98.06 135 ASN B N 1
ATOM 2117 C CA . ASN B 1 135 ? -5.059 -22.922 -0.22 1 98.06 135 ASN B CA 1
ATOM 2118 C C . ASN B 1 135 ? -5 -23.781 -1.482 1 98.06 135 ASN B C 1
ATOM 2120 O O . ASN B 1 135 ? -5.336 -24.969 -1.45 1 98.06 135 ASN B O 1
ATOM 2124 N N . PRO B 1 136 ? -4.539 -23.203 -2.551 1 97.62 136 PRO B N 1
ATOM 2125 C CA . PRO B 1 136 ? -4.512 -23.953 -3.812 1 97.62 136 PRO B CA 1
ATOM 2126 C C . PRO B 1 136 ? -3.602 -25.172 -3.756 1 97.62 136 PRO B C 1
ATOM 2128 O O . PRO B 1 136 ? -3.686 -26.062 -4.617 1 97.62 136 PRO B O 1
ATOM 2131 N N . TRP B 1 137 ? -2.682 -25.25 -2.768 1 97.38 137 TRP B N 1
ATOM 2132 C CA . TRP B 1 137 ? -1.743 -26.359 -2.65 1 97.38 137 TRP B CA 1
ATOM 2133 C C . TRP B 1 137 ? -2.412 -27.578 -2.014 1 97.38 137 TRP B C 1
ATOM 2135 O O . TRP B 1 137 ? -1.873 -28.688 -2.057 1 97.38 137 TRP B O 1
ATOM 2145 N N . SER B 1 138 ? -3.42 -27.469 -1.165 1 87.25 138 SER B N 1
ATOM 2146 C CA . SER B 1 138 ? -4.031 -28.562 -0.427 1 87.25 138 SER B CA 1
ATOM 2147 C C . SER B 1 138 ? -5.449 -28.844 -0.917 1 87.25 138 SER B C 1
ATOM 2149 O O . SER B 1 138 ? -6.18 -29.625 -0.306 1 87.25 138 SER B O 1
ATOM 2151 N N . THR B 1 139 ? -5.988 -28.109 -1.807 1 66.5 139 THR B N 1
ATOM 2152 C CA . THR B 1 139 ? -7.383 -28.344 -2.16 1 66.5 139 THR B CA 1
ATOM 2153 C C . THR B 1 139 ? -7.617 -29.812 -2.498 1 66.5 139 THR B C 1
ATOM 2155 O O . THR B 1 139 ? -6.934 -30.375 -3.361 1 66.5 139 THR B O 1
ATOM 2158 N N . SER B 1 140 ? -7.762 -30.594 -1.423 1 51.22 140 SER B N 1
ATOM 2159 C CA . SER B 1 140 ? -8.328 -31.922 -1.658 1 51.22 140 SER B CA 1
ATOM 2160 C C . SER B 1 140 ? -9.625 -31.828 -2.453 1 51.22 140 SER B C 1
ATOM 2162 O O . SER B 1 140 ? -10.547 -31.109 -2.064 1 51.22 140 SER B O 1
ATOM 2164 N N . TYR B 1 141 ? -9.617 -31.547 -3.637 1 41.97 141 TYR B N 1
ATOM 2165 C CA . TYR B 1 141 ? -10.859 -31.766 -4.375 1 41.97 141 TYR B CA 1
ATOM 2166 C C . TYR B 1 141 ? -11.609 -32.969 -3.838 1 41.97 141 TYR B C 1
ATOM 2168 O O . TYR B 1 141 ? -11.117 -34.094 -3.914 1 41.97 141 TYR B O 1
ATOM 2176 N N . LEU B 1 142 ? -11.906 -33 -2.578 1 36.78 142 LEU B N 1
ATOM 2177 C CA . LEU B 1 142 ? -12.836 -34.094 -2.328 1 36.78 142 LEU B CA 1
ATOM 2178 C C . LEU B 1 142 ? -13.859 -34.219 -3.451 1 36.78 142 LEU B C 1
ATOM 2180 O O . LEU B 1 142 ? -14.578 -33.25 -3.744 1 36.78 142 LEU B O 1
ATOM 2184 N N . LYS B 1 143 ? -13.484 -34.969 -4.512 1 31.12 143 LYS B N 1
ATOM 2185 C CA . LYS B 1 143 ? -14.5 -35.656 -5.32 1 31.12 143 LYS B CA 1
ATOM 2186 C C . LYS B 1 143 ? -15.594 -36.25 -4.445 1 31.12 143 LYS B C 1
ATOM 2188 O O . LYS B 1 143 ? -15.312 -36.75 -3.352 1 31.12 143 LYS B O 1
#